Protein AF-A0A524B5J7-F1 (afdb_monomer_lite)

Radius of gyration: 42.64 Å; chains: 1; bounding box: 105×53×118 Å

Structure (mmCIF, N/CA/C/O backbone):
data_AF-A0A524B5J7-F1
#
_entry.id   AF-A0A524B5J7-F1
#
loop_
_atom_site.group_PDB
_atom_site.id
_atom_site.type_symbol
_atom_site.label_atom_id
_atom_site.label_alt_id
_atom_site.label_comp_id
_atom_site.label_asym_id
_atom_site.label_entity_id
_atom_site.label_seq_id
_atom_site.pdbx_PDB_ins_code
_atom_site.Cartn_x
_atom_site.Cartn_y
_atom_site.Cartn_z
_atom_site.occupancy
_atom_site.B_iso_or_equiv
_atom_site.auth_seq_id
_atom_site.auth_comp_id
_atom_site.auth_asym_id
_atom_site.auth_atom_id
_atom_site.pdbx_PDB_model_num
ATOM 1 N N . MET A 1 1 ? 35.904 -24.824 -91.366 1.00 37.72 1 MET A N 1
ATOM 2 C CA . MET A 1 1 ? 37.237 -24.517 -90.808 1.00 37.72 1 MET A CA 1
ATOM 3 C C . MET A 1 1 ? 37.011 -24.358 -89.316 1.00 37.72 1 MET A C 1
ATOM 5 O O . MET A 1 1 ? 36.450 -23.351 -88.929 1.00 37.72 1 MET A O 1
ATOM 9 N N . ALA A 1 2 ? 36.905 -25.491 -88.624 1.00 36.25 2 ALA A N 1
ATOM 10 C CA . ALA A 1 2 ? 37.983 -26.101 -87.838 1.00 36.25 2 ALA A CA 1
ATOM 11 C C . ALA A 1 2 ? 38.188 -25.294 -86.547 1.00 36.25 2 ALA A C 1
ATOM 13 O O . ALA A 1 2 ? 38.882 -24.284 -86.555 1.00 36.25 2 ALA A O 1
ATOM 14 N N . GLU A 1 3 ? 37.467 -25.724 -85.506 1.00 40.09 3 GLU A N 1
ATOM 15 C CA . GLU A 1 3 ? 37.656 -25.333 -84.109 1.00 40.09 3 GLU A CA 1
ATOM 16 C C . GLU A 1 3 ? 39.095 -25.669 -83.713 1.00 40.09 3 GLU A C 1
ATOM 18 O O . GLU A 1 3 ? 39.461 -26.842 -83.626 1.00 40.09 3 GLU A O 1
ATOM 23 N N . ASP A 1 4 ? 39.917 -24.636 -83.537 1.00 35.00 4 ASP A N 1
ATOM 24 C CA . ASP A 1 4 ? 41.250 -24.768 -82.962 1.00 35.00 4 ASP A CA 1
ATOM 25 C C . ASP A 1 4 ? 41.063 -24.794 -81.446 1.00 35.00 4 ASP A C 1
ATOM 27 O O . ASP A 1 4 ? 40.803 -23.779 -80.797 1.00 35.00 4 ASP A O 1
ATOM 31 N N . THR A 1 5 ? 41.018 -26.012 -80.920 1.00 36.97 5 THR A N 1
ATOM 32 C CA . THR A 1 5 ? 40.896 -26.268 -79.491 1.00 36.97 5 THR A CA 1
ATOM 33 C C . THR A 1 5 ? 42.305 -26.108 -78.945 1.00 36.97 5 THR A C 1
ATOM 35 O O . THR A 1 5 ? 43.124 -27.005 -79.125 1.00 36.97 5 THR A O 1
ATOM 38 N N . ASP A 1 6 ? 42.606 -24.947 -78.359 1.00 36.84 6 ASP A N 1
ATOM 39 C CA . ASP A 1 6 ? 43.835 -24.743 -77.592 1.00 36.84 6 ASP A CA 1
ATOM 40 C C . ASP A 1 6 ? 43.857 -25.799 -76.479 1.00 36.84 6 ASP A C 1
ATOM 42 O O . ASP A 1 6 ? 43.120 -25.719 -75.490 1.00 36.84 6 ASP A O 1
ATOM 46 N N . ASP A 1 7 ? 44.658 -26.840 -76.698 1.00 35.00 7 ASP A N 1
ATOM 47 C CA . ASP A 1 7 ? 44.918 -27.932 -75.769 1.00 35.00 7 ASP A CA 1
ATOM 48 C C . ASP A 1 7 ? 45.668 -27.332 -74.569 1.00 35.00 7 ASP A C 1
ATOM 50 O O . ASP A 1 7 ? 46.899 -27.289 -74.503 1.00 35.00 7 ASP A O 1
ATOM 54 N N . VAL A 1 8 ? 44.916 -26.788 -73.610 1.00 41.22 8 VAL A N 1
ATOM 55 C CA . VAL A 1 8 ? 45.449 -26.393 -72.308 1.00 41.22 8 VAL A CA 1
ATOM 56 C C . VAL A 1 8 ? 45.866 -27.681 -71.617 1.00 41.22 8 VAL A C 1
ATOM 58 O O . VAL A 1 8 ? 45.054 -28.376 -71.007 1.00 41.22 8 VAL A O 1
ATOM 61 N N . ILE A 1 9 ? 47.146 -28.026 -71.744 1.00 42.66 9 ILE A N 1
ATOM 62 C CA . ILE A 1 9 ? 47.740 -29.157 -71.044 1.00 42.66 9 ILE A CA 1
ATOM 63 C C . ILE A 1 9 ? 47.621 -28.861 -69.545 1.00 42.66 9 ILE A C 1
ATOM 65 O O . ILE A 1 9 ? 48.407 -28.103 -68.976 1.00 42.66 9 ILE A O 1
ATOM 69 N N . VAL A 1 10 ? 46.616 -29.450 -68.895 1.00 45.25 10 VAL A N 1
ATOM 70 C CA . VAL A 1 10 ? 46.482 -29.445 -67.437 1.00 45.25 10 VAL A CA 1
ATOM 71 C C . VAL A 1 10 ? 47.545 -30.394 -66.894 1.00 45.25 10 VAL A C 1
ATOM 73 O O . VAL A 1 10 ? 47.283 -31.559 -66.607 1.00 45.25 10 VAL A O 1
ATOM 76 N N . VAL A 1 11 ? 48.781 -29.907 -66.805 1.00 53.97 11 VAL A N 1
ATOM 77 C CA . VAL A 1 11 ? 49.873 -30.647 -66.179 1.00 53.97 11 VAL A CA 1
ATOM 78 C C . VAL A 1 11 ? 49.642 -30.609 -64.676 1.00 53.97 11 VAL A C 1
ATOM 80 O O . VAL A 1 11 ? 49.701 -29.547 -64.051 1.00 53.97 11 VAL A O 1
ATOM 83 N N . THR A 1 12 ? 49.347 -31.759 -64.078 1.00 57.09 12 THR A N 1
ATOM 84 C CA . THR A 1 12 ? 49.171 -31.825 -62.629 1.00 57.09 12 THR A CA 1
ATOM 85 C C . THR A 1 12 ? 50.528 -31.731 -61.931 1.00 57.09 12 THR A C 1
ATOM 87 O O . THR A 1 12 ? 51.572 -32.077 -62.489 1.00 57.09 12 THR A O 1
ATOM 90 N N . THR A 1 13 ? 50.546 -31.301 -60.668 1.00 53.94 13 THR A N 1
ATOM 91 C CA . THR A 1 13 ? 51.777 -31.266 -59.858 1.00 53.94 13 THR A CA 1
ATOM 92 C C . THR A 1 13 ? 52.457 -32.642 -59.797 1.00 53.94 13 THR A C 1
ATOM 94 O O . THR A 1 13 ? 53.680 -32.728 -59.708 1.00 53.94 13 THR A O 1
ATOM 97 N N . ALA A 1 14 ? 51.676 -33.724 -59.896 1.00 54.81 14 ALA A N 1
ATOM 98 C CA . ALA A 1 14 ? 52.175 -35.093 -59.956 1.00 54.81 14 ALA A CA 1
ATOM 99 C C . ALA A 1 14 ? 52.921 -35.393 -61.271 1.00 54.81 14 ALA A C 1
ATOM 101 O O . ALA A 1 14 ? 54.005 -35.980 -61.228 1.00 54.81 14 ALA A O 1
ATOM 102 N N . ASP A 1 15 ? 52.410 -34.920 -62.411 1.00 59.00 15 ASP A N 1
ATOM 103 C CA . ASP A 1 15 ? 53.030 -35.113 -63.731 1.00 59.00 15 ASP A CA 1
ATOM 104 C C . ASP A 1 15 ? 54.370 -34.364 -63.856 1.00 59.00 15 ASP A C 1
ATOM 106 O O . ASP A 1 15 ? 55.342 -34.879 -64.420 1.00 59.00 15 ASP A O 1
ATOM 110 N N . LEU A 1 16 ? 54.471 -33.173 -63.253 1.00 56.09 16 LEU A N 1
ATOM 111 C CA . LEU A 1 16 ? 55.714 -32.389 -63.197 1.00 56.09 16 LEU A CA 1
ATOM 112 C C . LEU A 1 16 ? 56.789 -33.052 -62.332 1.00 56.09 16 LEU A C 1
ATOM 114 O O . LEU A 1 16 ? 57.954 -33.112 -62.730 1.00 56.09 16 LEU A O 1
ATOM 118 N N . ILE A 1 17 ? 56.408 -33.604 -61.176 1.00 57.72 17 ILE A N 1
ATOM 119 C CA . ILE A 1 17 ? 57.329 -34.339 -60.294 1.00 57.72 17 ILE A CA 1
ATOM 120 C C . ILE A 1 17 ? 57.854 -35.600 -60.989 1.00 57.72 17 ILE A C 1
ATOM 122 O O . ILE A 1 17 ? 59.030 -35.945 -60.848 1.00 57.72 17 ILE A O 1
ATOM 126 N N . GLN A 1 18 ? 57.003 -36.283 -61.754 1.00 62.56 18 GLN A N 1
ATOM 127 C CA . GLN A 1 18 ? 57.386 -37.480 -62.493 1.00 62.56 18 GLN A CA 1
ATOM 128 C C . GLN A 1 18 ? 58.342 -37.154 -63.649 1.00 62.56 18 GLN A C 1
ATOM 130 O O . GLN A 1 18 ? 59.352 -37.836 -63.806 1.00 62.56 18 GLN A O 1
ATOM 135 N N . THR A 1 19 ? 58.100 -36.056 -64.368 1.00 59.59 19 THR A N 1
ATOM 136 C CA . THR A 1 19 ? 58.967 -35.574 -65.457 1.00 59.59 19 THR A CA 1
ATOM 137 C C . THR A 1 19 ? 60.348 -35.138 -64.947 1.00 59.59 19 THR A C 1
ATOM 139 O O . THR A 1 19 ? 61.373 -35.498 -65.530 1.00 59.59 19 THR A O 1
ATOM 142 N N . LEU A 1 20 ? 60.408 -34.438 -63.807 1.00 57.09 20 LEU A N 1
ATOM 143 C CA . LEU A 1 20 ? 61.669 -34.036 -63.166 1.00 57.09 20 LEU A CA 1
ATOM 144 C C . LEU A 1 20 ? 62.511 -35.230 -62.691 1.00 57.09 20 LEU A C 1
ATOM 146 O O . LEU A 1 20 ? 63.737 -35.158 -62.715 1.00 57.09 20 LEU A O 1
ATOM 150 N N . ARG A 1 21 ? 61.881 -36.341 -62.288 1.00 59.50 21 ARG A N 1
ATOM 151 C CA . ARG A 1 21 ? 62.590 -37.566 -61.869 1.00 59.50 21 ARG A CA 1
ATOM 152 C C . ARG A 1 21 ? 63.198 -38.355 -63.024 1.00 59.50 21 ARG A C 1
ATOM 154 O O . ARG A 1 21 ? 64.151 -39.090 -62.800 1.00 59.50 21 ARG A O 1
ATOM 161 N N . THR A 1 22 ? 62.637 -38.248 -64.225 1.00 60.31 22 THR A N 1
ATOM 162 C CA . THR A 1 22 ? 63.062 -39.040 -65.393 1.00 60.31 22 THR A CA 1
ATOM 163 C C . THR A 1 22 ? 63.994 -38.288 -66.340 1.00 60.31 22 THR A C 1
ATOM 165 O O . THR A 1 22 ? 64.385 -38.837 -67.367 1.00 60.31 22 THR A O 1
ATOM 168 N N . THR A 1 23 ? 64.322 -37.029 -66.044 1.00 57.50 23 THR A N 1
ATOM 169 C CA . THR A 1 23 ? 65.152 -36.200 -66.924 1.00 57.50 23 THR A CA 1
ATOM 170 C C . THR A 1 23 ? 66.635 -36.466 -66.658 1.00 57.50 23 THR A C 1
ATOM 172 O O . THR A 1 23 ? 67.116 -36.249 -65.552 1.00 57.50 23 THR A O 1
ATOM 175 N N . ASP A 1 24 ? 67.351 -36.946 -67.677 1.00 55.03 24 ASP A N 1
ATOM 176 C CA . ASP A 1 24 ? 68.802 -37.154 -67.652 1.00 55.03 24 ASP A CA 1
ATOM 177 C C . ASP A 1 24 ? 69.525 -35.810 -67.878 1.00 55.03 24 ASP A C 1
ATOM 179 O O . ASP A 1 24 ? 69.315 -35.142 -68.897 1.00 55.03 24 ASP A O 1
ATOM 183 N N . PHE A 1 25 ? 70.307 -35.364 -66.891 1.00 56.19 25 PHE A N 1
ATOM 184 C CA . PHE A 1 25 ? 70.772 -33.974 -66.768 1.00 56.19 25 PHE A CA 1
ATOM 185 C C . PHE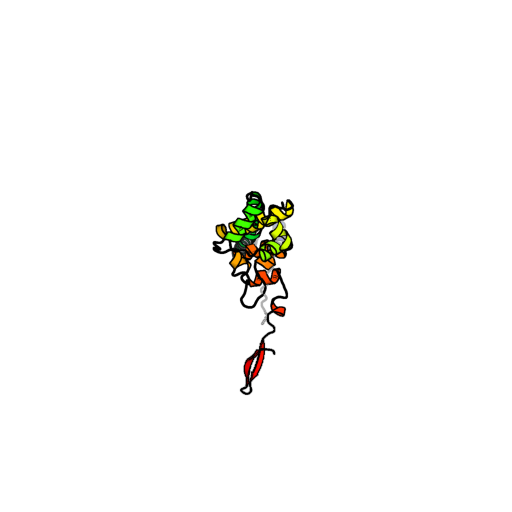 A 1 25 ? 71.974 -33.625 -67.661 1.00 56.19 25 PHE A C 1
ATOM 187 O O . PHE A 1 25 ? 72.264 -32.442 -67.843 1.00 56.19 25 PHE A O 1
ATOM 194 N N . ASP A 1 26 ? 72.621 -34.613 -68.281 1.00 50.53 26 ASP A N 1
ATOM 195 C CA . ASP A 1 26 ? 73.855 -34.408 -69.053 1.00 50.53 26 ASP A CA 1
ATOM 196 C C . ASP A 1 26 ? 73.634 -33.811 -70.462 1.00 50.53 26 ASP A C 1
ATOM 198 O O . ASP A 1 26 ? 74.596 -33.442 -71.134 1.00 50.53 26 ASP A O 1
ATOM 202 N N . ASN A 1 27 ? 72.384 -33.656 -70.929 1.00 53.25 27 ASN A N 1
ATOM 203 C CA . ASN A 1 27 ? 72.088 -33.080 -72.256 1.00 53.25 27 ASN A CA 1
ATOM 204 C C . ASN A 1 27 ? 70.803 -32.220 -72.295 1.00 53.25 27 ASN A C 1
ATOM 206 O O . ASN A 1 27 ? 70.041 -32.235 -73.265 1.00 53.25 27 ASN A O 1
ATOM 210 N N . ALA A 1 28 ? 70.516 -31.504 -71.203 1.00 53.19 28 ALA A N 1
ATOM 211 C CA . ALA A 1 28 ? 69.173 -30.993 -70.914 1.00 53.19 28 ALA A CA 1
ATOM 212 C C . ALA A 1 28 ? 68.990 -29.461 -70.988 1.00 53.19 28 ALA A C 1
ATOM 214 O O . ALA A 1 28 ? 67.903 -28.984 -70.673 1.00 53.19 28 ALA A O 1
ATOM 215 N N . GLY A 1 29 ? 69.983 -28.685 -71.444 1.00 55.16 29 GLY A N 1
ATOM 216 C CA . GLY A 1 29 ? 69.959 -27.206 -71.429 1.00 55.16 29 GLY A CA 1
ATOM 217 C C . GLY A 1 29 ? 68.636 -26.557 -71.894 1.00 55.16 29 GLY A C 1
ATOM 218 O O . GLY A 1 29 ? 68.004 -25.865 -71.099 1.00 55.16 29 GLY A O 1
ATOM 219 N N . PRO A 1 30 ? 68.136 -26.844 -73.114 1.00 57.47 30 PRO A N 1
ATOM 220 C CA . PRO A 1 30 ? 66.879 -26.262 -73.607 1.00 57.47 30 PRO A CA 1
ATOM 221 C C . PRO A 1 30 ? 65.621 -26.820 -72.917 1.00 57.47 30 PRO A C 1
ATOM 223 O O . PRO A 1 30 ? 64.606 -26.137 -72.794 1.00 57.47 30 PRO A O 1
ATOM 226 N N . LYS A 1 31 ? 65.664 -28.080 -72.459 1.00 55.88 31 LYS A N 1
ATOM 227 C CA . LYS A 1 31 ? 64.533 -28.741 -71.781 1.00 55.88 31 LYS A CA 1
ATOM 228 C C . LYS A 1 31 ? 64.361 -28.254 -70.339 1.00 55.88 31 LYS A C 1
ATOM 230 O O . LYS A 1 31 ? 63.230 -28.175 -69.862 1.00 55.88 31 LYS A O 1
ATOM 235 N N . ILE A 1 32 ? 65.454 -27.900 -69.664 1.00 58.88 32 ILE A N 1
ATOM 236 C CA . ILE A 1 32 ? 65.445 -27.339 -68.307 1.00 58.88 32 ILE A CA 1
ATOM 237 C C . ILE A 1 32 ? 64.854 -25.925 -68.314 1.00 58.88 32 ILE A C 1
ATOM 239 O O . ILE A 1 32 ? 64.019 -25.627 -67.461 1.00 58.88 32 ILE A O 1
ATOM 243 N N . GLU A 1 33 ? 65.205 -25.081 -69.290 1.00 59.75 33 GLU A N 1
ATOM 244 C CA . GLU A 1 33 ? 64.629 -23.731 -69.411 1.00 59.75 33 GLU A CA 1
ATOM 245 C C . GLU A 1 33 ? 63.111 -23.776 -69.629 1.00 59.75 33 GLU A C 1
ATOM 247 O O . GLU A 1 33 ? 62.364 -23.113 -68.909 1.00 59.75 33 GLU A O 1
ATOM 252 N N . MET A 1 34 ? 62.635 -24.630 -70.541 1.00 64.06 34 MET A N 1
ATOM 253 C CA . MET A 1 34 ? 61.201 -24.762 -70.819 1.00 64.06 34 MET A CA 1
ATOM 254 C C . MET A 1 34 ? 60.422 -25.322 -69.618 1.00 64.06 34 MET A C 1
ATOM 256 O O . MET A 1 34 ? 59.354 -24.816 -69.281 1.00 64.06 34 MET A O 1
ATOM 260 N N . THR A 1 35 ? 60.979 -26.312 -68.914 1.00 65.12 35 THR A N 1
ATOM 261 C CA . THR A 1 35 ? 60.351 -26.889 -67.710 1.00 65.12 35 THR A CA 1
ATOM 262 C C . THR A 1 35 ? 60.305 -25.881 -66.557 1.00 65.12 35 THR A C 1
ATOM 264 O O . THR A 1 35 ? 59.301 -25.793 -65.853 1.00 65.12 35 THR A O 1
ATOM 267 N N . THR A 1 36 ? 61.352 -25.066 -66.394 1.00 66.75 36 THR A N 1
ATOM 268 C CA . THR A 1 36 ? 61.405 -24.002 -65.377 1.00 66.75 36 THR A CA 1
ATOM 269 C C . THR A 1 36 ? 60.378 -22.907 -65.667 1.00 66.75 36 THR A C 1
ATOM 271 O O . THR A 1 36 ? 59.698 -22.448 -64.753 1.00 66.75 36 THR A O 1
ATOM 274 N N . HIS A 1 37 ? 60.207 -22.532 -66.937 1.00 67.25 37 HIS A N 1
ATOM 275 C CA . HIS A 1 37 ? 59.220 -21.536 -67.356 1.00 67.25 37 HIS A CA 1
ATOM 276 C C . HIS A 1 37 ? 57.775 -22.015 -67.121 1.00 67.25 37 HIS A C 1
ATOM 278 O O . HIS A 1 37 ? 56.940 -21.258 -66.625 1.00 67.25 37 HIS A O 1
ATOM 284 N N . ILE A 1 38 ? 57.486 -23.293 -67.402 1.00 71.06 38 ILE A N 1
ATOM 285 C CA . ILE A 1 38 ? 56.178 -23.915 -67.124 1.00 71.06 38 ILE A CA 1
ATOM 286 C C . ILE A 1 38 ? 55.907 -23.964 -65.614 1.00 71.06 38 ILE A C 1
ATOM 288 O O . ILE A 1 38 ? 54.819 -23.600 -65.172 1.00 71.06 38 ILE A O 1
ATOM 292 N N . LEU A 1 39 ? 56.901 -24.355 -64.809 1.00 70.06 39 LEU A N 1
ATOM 293 C CA . LEU A 1 39 ? 56.787 -24.377 -63.347 1.00 70.06 39 LEU A CA 1
ATOM 294 C C . LEU A 1 39 ? 56.561 -22.983 -62.757 1.00 70.06 39 LEU A C 1
ATOM 296 O O . LEU A 1 39 ? 55.759 -22.840 -61.836 1.00 70.06 39 LEU A O 1
ATOM 300 N N . PHE A 1 40 ? 57.229 -21.960 -63.291 1.00 69.75 40 PHE A N 1
ATOM 301 C CA . PHE A 1 40 ? 57.060 -20.579 -62.845 1.00 69.75 40 PHE A CA 1
ATOM 302 C C . PHE A 1 40 ? 55.648 -20.058 -63.141 1.00 69.75 40 PHE A C 1
ATOM 304 O O . PHE A 1 40 ? 55.014 -19.491 -62.255 1.00 69.75 40 PHE A O 1
ATOM 311 N N . HIS A 1 41 ? 55.111 -20.319 -64.337 1.00 73.12 41 HIS A N 1
ATOM 312 C CA . HIS A 1 41 ? 53.730 -19.952 -64.669 1.00 73.12 41 HIS A CA 1
ATOM 313 C C . HIS A 1 41 ? 52.691 -20.729 -63.857 1.00 73.12 41 HIS A C 1
ATOM 315 O O . HIS A 1 41 ? 51.717 -20.137 -63.397 1.00 73.12 41 HIS A O 1
ATOM 321 N N . ALA A 1 42 ? 52.900 -22.029 -63.630 1.00 71.31 42 ALA A N 1
ATOM 322 C CA . ALA A 1 42 ? 52.010 -22.826 -62.791 1.00 71.31 42 ALA A CA 1
ATOM 323 C C . ALA A 1 42 ? 52.013 -22.329 -61.334 1.00 71.31 42 ALA A C 1
ATOM 325 O O . ALA A 1 42 ? 50.953 -22.188 -60.726 1.00 71.31 42 ALA A O 1
ATOM 326 N N . ALA A 1 43 ? 53.188 -22.005 -60.784 1.00 70.31 43 ALA A N 1
ATOM 327 C CA . ALA A 1 43 ? 53.313 -21.428 -59.448 1.00 70.31 43 ALA A CA 1
ATOM 328 C C . ALA A 1 43 ? 52.668 -20.035 -59.356 1.00 70.31 43 ALA A C 1
ATOM 330 O O . ALA A 1 43 ? 51.968 -19.760 -58.384 1.00 70.31 43 ALA A O 1
ATOM 331 N N . ALA A 1 44 ? 52.842 -19.185 -60.373 1.00 74.81 44 ALA A N 1
ATOM 332 C CA . ALA A 1 44 ? 52.193 -17.878 -60.448 1.00 74.81 44 ALA A CA 1
ATOM 333 C C . ALA A 1 44 ? 50.660 -18.000 -60.473 1.00 74.81 44 ALA A C 1
ATOM 335 O O . ALA A 1 44 ? 49.989 -17.332 -59.693 1.00 74.81 44 ALA A O 1
ATOM 336 N N . GLY A 1 45 ? 50.105 -18.923 -61.267 1.00 76.31 45 GLY A N 1
ATOM 337 C CA . GLY A 1 45 ? 48.658 -19.167 -61.304 1.00 76.31 45 GLY A CA 1
ATOM 338 C C . GLY A 1 45 ? 48.093 -19.707 -59.983 1.00 76.31 45 GLY A C 1
ATOM 339 O O . GLY A 1 45 ? 46.984 -19.350 -59.585 1.00 76.31 45 GLY A O 1
ATOM 340 N N . VAL A 1 46 ? 48.858 -20.532 -59.256 1.00 80.31 46 VAL A N 1
ATOM 341 C CA . VAL A 1 46 ? 48.478 -20.979 -57.903 1.00 80.31 46 VAL A CA 1
ATOM 342 C C . VAL A 1 46 ? 48.495 -19.814 -56.911 1.00 80.31 46 VAL A C 1
ATOM 344 O O . VAL A 1 46 ? 47.563 -19.696 -56.118 1.00 80.31 46 VAL A O 1
ATOM 347 N N . LEU A 1 47 ? 49.506 -18.943 -56.969 1.00 77.06 47 LEU A N 1
ATOM 348 C CA . LEU A 1 47 ? 49.604 -17.765 -56.103 1.00 77.06 47 LEU A CA 1
ATOM 349 C C . LEU A 1 47 ? 48.481 -16.757 -56.373 1.00 77.06 47 LEU A C 1
ATOM 351 O O . LEU A 1 47 ? 47.885 -16.262 -55.424 1.00 77.06 47 LEU A O 1
ATOM 355 N N . GLU A 1 48 ? 48.135 -16.504 -57.636 1.00 84.56 48 GLU A N 1
ATOM 356 C CA . GLU A 1 48 ? 47.001 -15.644 -58.001 1.00 84.56 48 GLU A CA 1
ATOM 357 C C . GLU A 1 48 ? 45.674 -16.206 -57.481 1.00 84.56 48 GLU A C 1
ATOM 359 O O . GLU A 1 48 ? 44.860 -15.473 -56.917 1.00 84.56 48 GLU A O 1
ATOM 364 N N . LYS A 1 49 ? 45.470 -17.525 -57.593 1.00 83.50 49 LYS A N 1
ATOM 365 C CA . LYS A 1 49 ? 44.273 -18.182 -57.059 1.00 83.50 49 LYS A CA 1
ATOM 366 C C . LYS A 1 49 ? 44.202 -18.095 -55.532 1.00 83.50 49 LYS A C 1
ATOM 368 O O . LYS A 1 49 ? 43.130 -17.835 -54.993 1.00 83.50 49 LYS A O 1
ATOM 373 N N . GLN A 1 50 ? 45.327 -18.290 -54.842 1.00 85.25 50 GLN A N 1
ATOM 374 C CA . GLN A 1 50 ? 45.400 -18.146 -53.385 1.00 85.25 50 GLN A CA 1
ATOM 375 C C . GLN A 1 50 ? 45.163 -16.699 -52.943 1.00 85.25 50 GLN A C 1
ATOM 377 O O . GLN A 1 50 ? 44.466 -16.474 -51.958 1.00 85.25 50 GLN A O 1
ATOM 382 N N . GLN A 1 51 ? 45.689 -15.725 -53.685 1.00 88.38 51 GLN A N 1
ATOM 383 C CA . GLN A 1 51 ? 45.484 -14.306 -53.410 1.00 88.38 51 GLN A CA 1
ATOM 384 C C . GLN A 1 51 ? 44.002 -13.921 -53.533 1.00 88.38 51 GLN A C 1
ATOM 386 O O . GLN A 1 51 ? 43.455 -13.294 -52.629 1.00 88.38 51 GLN A O 1
ATOM 391 N N . ALA A 1 52 ? 43.324 -14.377 -54.591 1.00 88.50 52 ALA A N 1
ATOM 392 C CA . ALA A 1 52 ? 41.889 -14.151 -54.765 1.00 88.50 52 ALA A CA 1
ATOM 393 C C . ALA A 1 52 ? 41.042 -14.811 -53.656 1.00 88.50 52 ALA A C 1
ATOM 395 O O . ALA A 1 52 ? 40.024 -14.264 -53.230 1.00 88.50 52 ALA A O 1
ATOM 396 N N . GLU A 1 53 ? 41.453 -15.984 -53.164 1.00 90.69 53 GLU A N 1
ATOM 397 C CA . GLU A 1 53 ? 40.770 -16.676 -52.066 1.00 90.69 53 GLU A CA 1
ATOM 398 C C . GLU A 1 53 ? 40.940 -15.945 -50.724 1.00 90.69 53 GLU A C 1
ATOM 400 O O . GLU A 1 53 ? 39.972 -15.824 -49.971 1.00 90.69 53 GLU A O 1
ATOM 405 N N . ILE A 1 54 ? 42.130 -15.395 -50.450 1.00 90.94 54 ILE A N 1
ATOM 406 C CA . ILE A 1 54 ? 42.387 -14.556 -49.269 1.00 90.94 54 ILE A CA 1
ATOM 407 C C . ILE A 1 54 ? 41.501 -13.308 -49.298 1.00 90.94 54 ILE A C 1
ATOM 409 O O . ILE A 1 54 ? 40.824 -13.028 -48.312 1.00 90.94 54 ILE A O 1
ATOM 413 N N . GLU A 1 55 ? 41.439 -12.604 -50.429 1.00 92.81 55 GLU A N 1
ATOM 414 C CA . GLU A 1 55 ? 40.618 -11.394 -50.575 1.00 92.81 55 GLU A CA 1
ATOM 415 C C . GLU A 1 55 ? 39.123 -11.681 -50.354 1.00 92.81 55 GLU A C 1
ATOM 417 O O . GLU A 1 55 ? 38.426 -10.924 -49.673 1.00 92.81 55 GLU A O 1
ATOM 422 N N . ASN A 1 56 ? 38.629 -12.817 -50.855 1.00 93.69 56 ASN A N 1
ATOM 423 C CA . ASN A 1 56 ? 37.252 -13.249 -50.622 1.00 93.69 56 ASN A CA 1
ATOM 424 C C . ASN A 1 56 ? 36.985 -13.574 -49.139 1.00 93.69 56 ASN A C 1
ATOM 426 O O . ASN A 1 56 ? 35.962 -13.171 -48.581 1.00 93.69 56 ASN A O 1
ATOM 430 N N . LEU A 1 57 ? 37.912 -14.272 -48.475 1.00 90.06 57 LEU A N 1
ATOM 431 C CA . LEU A 1 57 ? 37.798 -14.587 -47.049 1.00 90.06 57 LEU A CA 1
ATOM 432 C C . LEU A 1 57 ? 37.860 -13.328 -46.176 1.00 90.06 57 LEU A C 1
ATOM 434 O O . LEU A 1 57 ? 37.133 -13.240 -45.186 1.00 90.06 57 LEU A O 1
ATOM 438 N N . GLU A 1 58 ? 38.682 -12.343 -46.535 1.00 93.25 58 GLU A N 1
ATOM 439 C CA . GLU A 1 58 ? 38.747 -11.052 -45.846 1.00 93.25 58 GLU A CA 1
ATOM 440 C C . GLU A 1 58 ? 37.439 -10.267 -45.985 1.00 93.25 58 GLU A C 1
ATOM 442 O O . GLU A 1 58 ? 36.935 -9.743 -44.986 1.00 93.25 58 GLU A O 1
ATOM 447 N N . ALA A 1 59 ? 36.838 -10.251 -47.180 1.00 90.12 59 ALA A N 1
ATOM 448 C CA . ALA A 1 59 ? 35.531 -9.638 -47.409 1.00 90.12 59 ALA A CA 1
ATOM 449 C C . ALA A 1 59 ? 34.434 -10.306 -46.560 1.00 90.12 59 ALA A C 1
ATOM 451 O O . ALA A 1 59 ? 33.670 -9.620 -45.874 1.00 90.12 59 ALA A O 1
ATOM 452 N N . GLN A 1 60 ? 34.411 -11.641 -46.519 1.00 89.75 60 GLN A N 1
ATOM 453 C CA . GLN A 1 60 ? 33.466 -12.397 -45.697 1.00 89.75 60 GLN A CA 1
ATOM 454 C C . GLN A 1 60 ? 33.688 -12.156 -44.193 1.00 89.75 60 GLN A C 1
ATOM 456 O O . GLN A 1 60 ? 32.731 -12.023 -43.429 1.00 89.75 60 GLN A O 1
ATOM 461 N N . ASN A 1 61 ? 34.944 -12.048 -43.746 1.00 87.19 61 ASN A N 1
ATOM 462 C CA . ASN A 1 61 ? 35.272 -11.735 -42.352 1.00 87.19 61 ASN A CA 1
ATOM 463 C C . ASN A 1 61 ? 34.810 -10.322 -41.975 1.00 87.19 61 ASN A C 1
ATOM 465 O O . ASN A 1 61 ? 34.273 -10.111 -40.888 1.00 87.19 61 ASN A O 1
ATOM 469 N N . HIS A 1 62 ? 34.982 -9.358 -42.879 1.00 91.19 62 HIS A N 1
ATOM 470 C CA . HIS A 1 62 ? 34.508 -7.993 -42.685 1.00 91.19 62 HIS A CA 1
ATOM 471 C C . HIS A 1 62 ? 32.978 -7.940 -42.534 1.00 91.19 62 HIS A C 1
ATOM 473 O O . HIS A 1 62 ? 32.467 -7.274 -41.631 1.00 91.19 62 HIS A O 1
ATOM 479 N N . GLU A 1 63 ? 32.238 -8.682 -43.360 1.00 87.94 63 GLU A N 1
ATOM 480 C CA . GLU A 1 63 ? 30.776 -8.779 -43.267 1.00 87.94 63 GLU A CA 1
ATOM 481 C C . GLU A 1 63 ? 30.315 -9.456 -41.965 1.00 87.94 63 GLU A C 1
ATOM 483 O O . GLU A 1 63 ? 29.424 -8.948 -41.280 1.00 87.94 63 GLU A O 1
ATOM 488 N N . LEU A 1 64 ? 30.983 -10.537 -41.547 1.00 87.88 64 LEU A N 1
ATOM 489 C CA . LEU A 1 64 ? 30.713 -11.191 -40.262 1.00 87.88 64 LEU A CA 1
ATOM 490 C C . LEU A 1 64 ? 30.956 -10.250 -39.076 1.00 87.88 64 LEU A C 1
ATOM 492 O O . LEU A 1 64 ? 30.122 -10.177 -38.176 1.00 87.88 64 LEU A O 1
ATOM 496 N N . ARG A 1 65 ? 32.058 -9.491 -39.080 1.00 87.31 65 ARG A N 1
ATOM 497 C CA . ARG A 1 65 ? 32.362 -8.507 -38.025 1.00 87.31 65 ARG A CA 1
ATOM 498 C C . ARG A 1 65 ? 31.308 -7.412 -37.946 1.00 87.31 65 ARG A C 1
ATOM 500 O O . ARG A 1 65 ? 30.919 -7.027 -36.846 1.00 87.31 65 ARG A O 1
ATOM 507 N N . ARG A 1 66 ? 30.810 -6.947 -39.094 1.00 88.12 66 ARG A N 1
ATOM 508 C CA . ARG A 1 66 ? 29.694 -6.001 -39.143 1.00 88.12 66 ARG A CA 1
ATOM 509 C C . ARG A 1 66 ? 28.433 -6.598 -38.512 1.00 88.12 66 ARG A C 1
ATOM 511 O O . ARG A 1 66 ? 27.825 -5.959 -37.661 1.00 88.12 66 ARG A O 1
ATOM 518 N N . GLY A 1 67 ? 28.084 -7.834 -38.870 1.00 84.12 67 GLY A N 1
ATOM 519 C CA . GLY A 1 67 ? 26.918 -8.520 -38.310 1.00 84.12 67 GLY A CA 1
ATOM 520 C C . GLY A 1 67 ? 27.035 -8.844 -36.814 1.00 84.12 67 GLY A C 1
ATOM 521 O O . GLY A 1 67 ? 26.013 -8.967 -36.141 1.00 84.12 67 GLY A O 1
ATOM 522 N N . VAL A 1 68 ? 28.250 -8.997 -36.278 1.00 86.12 68 VAL A N 1
ATOM 523 C CA . VAL A 1 68 ? 28.487 -9.114 -34.827 1.00 86.12 68 VAL A CA 1
ATOM 524 C C . VAL A 1 68 ? 28.278 -7.764 -34.144 1.00 86.12 68 VAL A C 1
ATOM 526 O O . VAL A 1 68 ? 27.537 -7.701 -33.172 1.00 86.12 68 VAL A O 1
ATOM 529 N N . ALA A 1 69 ? 28.828 -6.678 -34.695 1.00 80.25 69 ALA A N 1
ATOM 530 C CA . ALA A 1 69 ? 28.650 -5.339 -34.134 1.00 80.25 69 ALA A CA 1
ATOM 531 C C . ALA A 1 69 ? 27.172 -4.902 -34.095 1.00 80.25 69 ALA A C 1
ATOM 533 O O . ALA A 1 69 ? 26.731 -4.303 -33.118 1.00 80.25 69 ALA A O 1
ATOM 534 N N . GLU A 1 70 ? 26.389 -5.233 -35.127 1.00 82.88 70 GLU A N 1
ATOM 535 C CA . GLU A 1 70 ? 24.942 -4.969 -35.152 1.00 82.88 70 GLU A CA 1
ATOM 536 C C . GLU A 1 70 ? 24.199 -5.749 -34.047 1.00 82.88 70 GLU A C 1
ATOM 538 O O . GLU A 1 70 ? 23.346 -5.184 -33.362 1.00 82.88 70 GLU A O 1
ATOM 543 N N . ARG A 1 71 ? 24.576 -7.012 -33.800 1.00 84.69 71 ARG A N 1
ATOM 544 C CA . ARG A 1 71 ? 24.006 -7.827 -32.712 1.00 84.69 71 ARG A CA 1
ATOM 545 C C . ARG A 1 71 ? 24.430 -7.354 -31.324 1.00 84.69 71 ARG A C 1
ATOM 547 O O . ARG A 1 71 ? 23.616 -7.399 -30.412 1.00 84.69 71 ARG A O 1
ATOM 554 N N . ASP A 1 72 ? 25.659 -6.877 -31.149 1.00 85.38 72 ASP A N 1
ATOM 555 C CA . ASP A 1 72 ? 26.130 -6.336 -29.867 1.00 85.38 72 ASP A CA 1
ATOM 556 C C . ASP A 1 72 ? 25.348 -5.078 -29.464 1.00 85.38 72 ASP A C 1
ATOM 558 O O . ASP A 1 72 ? 25.032 -4.885 -28.287 1.00 85.38 72 ASP A O 1
ATOM 562 N N . VAL A 1 73 ? 24.978 -4.240 -30.440 1.00 81.12 73 VAL A N 1
ATOM 563 C CA . VAL A 1 73 ? 24.080 -3.096 -30.218 1.00 81.12 73 VAL A CA 1
ATOM 564 C C . VAL A 1 73 ? 22.686 -3.566 -29.794 1.00 81.12 73 VAL A C 1
ATOM 566 O O . VAL A 1 73 ? 22.127 -3.025 -28.840 1.00 81.12 73 VAL A O 1
ATOM 569 N N . GLU A 1 74 ? 22.136 -4.590 -30.449 1.00 83.88 74 GLU A N 1
ATOM 570 C CA . GLU A 1 74 ? 20.828 -5.159 -30.097 1.00 83.88 74 GLU A CA 1
ATOM 571 C C . GLU A 1 74 ? 20.834 -5.790 -28.695 1.00 83.88 74 GLU A C 1
ATOM 573 O O . GLU A 1 74 ? 19.963 -5.494 -27.877 1.00 83.88 74 GLU A O 1
ATOM 578 N N . ILE A 1 75 ? 21.860 -6.584 -28.373 1.00 84.06 75 ILE A N 1
ATOM 579 C CA . ILE A 1 75 ? 22.050 -7.197 -27.051 1.00 84.06 75 ILE A CA 1
ATOM 580 C C . ILE A 1 75 ? 22.184 -6.118 -25.975 1.00 84.06 75 ILE A C 1
ATOM 582 O O . ILE A 1 75 ? 21.543 -6.223 -24.932 1.00 84.06 75 ILE A O 1
ATOM 586 N N . SER A 1 76 ? 22.952 -5.057 -26.235 1.00 81.88 76 SER A N 1
ATOM 587 C CA . SER A 1 76 ? 23.091 -3.935 -25.300 1.00 81.88 76 SER A CA 1
ATOM 588 C C . SER A 1 76 ? 21.754 -3.222 -25.069 1.00 81.88 76 SER A C 1
ATOM 590 O O . SER A 1 76 ? 21.427 -2.864 -23.938 1.00 81.88 76 SER A O 1
ATOM 592 N N . GLY A 1 77 ? 20.947 -3.050 -26.122 1.00 77.56 77 GLY A N 1
ATOM 593 C CA . GLY A 1 77 ? 19.598 -2.489 -26.021 1.00 77.56 77 GLY A CA 1
ATOM 594 C C . GLY A 1 77 ? 18.659 -3.364 -25.187 1.00 77.56 77 GLY A C 1
ATOM 595 O O . GLY A 1 77 ? 17.969 -2.857 -24.303 1.00 77.56 77 GLY A O 1
ATOM 596 N N . LEU A 1 78 ? 18.681 -4.682 -25.403 1.00 82.44 78 LEU A N 1
ATOM 597 C CA . LEU A 1 78 ? 17.898 -5.641 -24.619 1.00 82.44 78 LEU A CA 1
ATOM 598 C C . LEU A 1 78 ? 18.343 -5.689 -23.153 1.00 82.44 78 LEU A C 1
ATOM 600 O O . LEU A 1 78 ? 17.495 -5.732 -22.265 1.00 82.44 78 LEU A O 1
ATOM 604 N N . GLN A 1 79 ? 19.648 -5.619 -22.882 1.00 77.25 79 GLN A N 1
ATOM 605 C CA . GLN A 1 79 ? 20.182 -5.532 -21.521 1.00 77.25 79 GLN A CA 1
ATOM 606 C C . GLN A 1 79 ? 19.739 -4.242 -20.823 1.00 77.25 79 GLN A C 1
ATOM 608 O O . GLN A 1 79 ? 19.307 -4.293 -19.676 1.00 77.25 79 GLN A O 1
ATOM 613 N N . ALA A 1 80 ? 19.759 -3.099 -21.516 1.00 73.31 80 ALA A N 1
ATOM 614 C CA . ALA A 1 80 ? 19.263 -1.839 -20.966 1.00 73.31 80 ALA A CA 1
ATOM 615 C C . ALA A 1 80 ? 17.752 -1.885 -20.671 1.00 73.31 80 ALA A C 1
ATOM 617 O O . ALA A 1 80 ? 17.312 -1.387 -19.634 1.00 73.31 80 ALA A O 1
ATOM 618 N N . MET A 1 81 ? 16.954 -2.510 -21.546 1.00 73.38 81 MET A N 1
ATOM 619 C CA . MET A 1 81 ? 15.522 -2.723 -21.303 1.00 73.38 81 MET A CA 1
ATOM 620 C C . MET A 1 81 ? 15.276 -3.661 -20.120 1.00 73.38 81 MET A C 1
ATOM 622 O O . MET A 1 81 ? 14.404 -3.374 -19.302 1.00 73.38 81 MET A O 1
ATOM 626 N N . LEU A 1 82 ? 16.051 -4.742 -20.000 1.00 71.94 82 LEU A N 1
ATOM 627 C CA . LEU A 1 82 ? 15.956 -5.674 -18.879 1.00 71.94 82 LEU A CA 1
ATOM 628 C C . LEU A 1 82 ? 16.313 -4.983 -17.561 1.00 71.94 82 LEU A C 1
ATOM 630 O O . LEU A 1 82 ? 15.524 -5.046 -16.628 1.00 71.94 82 LEU A O 1
ATOM 634 N N . SER A 1 83 ? 17.411 -4.226 -17.506 1.00 69.00 83 SER A N 1
ATOM 635 C CA . SER A 1 83 ? 17.771 -3.456 -16.311 1.00 69.00 83 SER A CA 1
ATOM 636 C C . SER A 1 83 ? 16.734 -2.384 -15.960 1.00 69.00 83 SER A C 1
ATOM 638 O O . SER A 1 83 ? 16.472 -2.150 -14.784 1.00 69.00 83 SER A O 1
ATOM 640 N N . ALA A 1 84 ? 16.100 -1.739 -16.946 1.00 65.81 84 ALA A N 1
ATOM 641 C CA . ALA A 1 84 ? 15.010 -0.793 -16.692 1.00 65.81 84 ALA A CA 1
ATOM 642 C C . ALA A 1 84 ? 13.743 -1.489 -16.162 1.00 65.81 84 ALA A C 1
ATOM 644 O O . ALA A 1 84 ? 13.041 -0.937 -15.312 1.00 65.81 84 ALA A O 1
ATOM 645 N N . TYR A 1 85 ? 13.455 -2.696 -16.651 1.00 63.03 85 TYR A N 1
ATOM 646 C CA . TYR A 1 85 ? 12.359 -3.532 -16.170 1.00 63.03 85 TYR A CA 1
ATOM 647 C C . TYR A 1 85 ? 12.617 -4.020 -14.739 1.00 63.03 85 TYR A C 1
ATOM 649 O O . TYR A 1 85 ? 11.763 -3.845 -13.873 1.00 63.03 85 TYR A O 1
ATOM 657 N N . GLU A 1 86 ? 13.811 -4.546 -14.468 1.00 60.28 86 GLU A N 1
ATOM 658 C CA . GLU A 1 86 ? 14.254 -4.990 -13.143 1.00 60.28 86 GLU A CA 1
ATOM 659 C C . GLU A 1 86 ? 14.248 -3.831 -12.141 1.00 60.28 86 GLU A C 1
ATOM 661 O O . GLU A 1 86 ? 13.618 -3.949 -11.099 1.00 60.28 86 GLU A O 1
ATOM 666 N N . ALA A 1 87 ? 14.795 -2.660 -12.484 1.00 57.62 87 ALA A N 1
ATOM 667 C CA . ALA A 1 87 ? 14.768 -1.483 -11.608 1.00 57.62 87 ALA A CA 1
ATOM 668 C C . ALA A 1 87 ? 13.345 -0.972 -11.306 1.00 57.62 87 ALA A C 1
ATOM 670 O O . ALA A 1 87 ? 13.100 -0.375 -10.254 1.00 57.62 87 ALA A O 1
ATOM 671 N N . ARG A 1 88 ? 12.392 -1.181 -12.223 1.00 55.34 88 ARG A N 1
ATOM 672 C CA . ARG A 1 88 ? 10.975 -0.866 -11.992 1.00 55.34 88 ARG A CA 1
ATOM 673 C C . ARG A 1 88 ? 10.309 -1.902 -11.086 1.00 55.34 88 ARG A C 1
ATOM 675 O O . ARG A 1 88 ? 9.441 -1.534 -10.298 1.00 55.34 88 ARG A O 1
ATOM 682 N N . ASN A 1 89 ? 10.714 -3.164 -11.192 1.00 53.38 89 ASN A N 1
ATOM 683 C CA . ASN A 1 89 ? 10.138 -4.278 -10.448 1.00 53.38 89 ASN A CA 1
ATOM 684 C C . ASN A 1 89 ? 10.737 -4.432 -9.033 1.00 53.38 89 ASN A C 1
ATOM 686 O O . ASN A 1 89 ? 10.011 -4.778 -8.105 1.00 53.38 89 ASN A O 1
ATOM 690 N N . ASP A 1 90 ? 12.015 -4.094 -8.836 1.00 51.56 90 ASP A N 1
ATOM 691 C CA . ASP A 1 90 ? 12.723 -4.182 -7.547 1.00 51.56 90 ASP A CA 1
ATOM 692 C C . ASP A 1 90 ? 12.144 -3.249 -6.481 1.00 51.56 90 ASP A C 1
ATOM 694 O O . ASP A 1 90 ? 12.080 -3.613 -5.304 1.00 51.56 90 ASP A O 1
ATOM 698 N N . ARG A 1 91 ? 11.590 -2.095 -6.879 1.00 53.81 91 ARG A N 1
ATOM 699 C CA . ARG A 1 91 ? 10.839 -1.237 -5.945 1.00 53.81 91 ARG A CA 1
ATOM 700 C C . ARG A 1 91 ? 9.650 -1.969 -5.317 1.00 53.81 91 ARG A C 1
ATOM 702 O O . ARG A 1 91 ? 9.270 -1.655 -4.199 1.00 53.81 91 ARG A O 1
ATOM 709 N N . GLY A 1 92 ? 9.072 -2.956 -6.000 1.00 48.28 92 GLY A N 1
ATOM 710 C CA . GLY A 1 92 ? 7.984 -3.773 -5.464 1.00 48.28 92 GLY A CA 1
ATOM 711 C C . GLY A 1 92 ? 8.421 -4.790 -4.404 1.00 48.28 92 GLY A C 1
ATOM 712 O O . GLY A 1 92 ? 7.581 -5.220 -3.621 1.00 48.28 92 GLY A O 1
ATOM 713 N N . ILE A 1 93 ? 9.705 -5.168 -4.351 1.00 48.94 93 ILE A N 1
ATOM 714 C CA . ILE A 1 93 ? 10.236 -6.173 -3.411 1.00 48.94 93 ILE A CA 1
ATOM 715 C C . ILE A 1 93 ? 10.769 -5.510 -2.130 1.00 48.94 93 ILE A C 1
ATOM 717 O O . ILE A 1 93 ? 10.600 -6.059 -1.041 1.00 48.94 93 ILE A O 1
ATOM 721 N N . GLU A 1 94 ? 11.346 -4.307 -2.220 1.00 57.78 94 GLU A N 1
ATOM 722 C CA . GLU A 1 94 ? 11.824 -3.566 -1.040 1.00 57.78 94 GLU A CA 1
ATOM 723 C C . GLU A 1 94 ? 10.677 -3.023 -0.178 1.00 57.78 94 GLU A C 1
ATOM 725 O O . GLU A 1 94 ? 10.742 -3.035 1.052 1.00 57.78 94 GLU A O 1
ATOM 730 N N . VAL A 1 95 ? 9.594 -2.588 -0.817 1.00 64.38 95 VAL A N 1
ATOM 731 C CA . VAL A 1 95 ? 8.515 -1.842 -0.164 1.00 64.38 95 VAL A CA 1
ATOM 732 C C . VAL A 1 95 ? 7.677 -2.690 0.824 1.00 64.38 95 VAL A C 1
ATOM 734 O O . VAL A 1 95 ? 7.379 -2.203 1.919 1.00 64.38 95 VAL A O 1
ATOM 737 N N . PRO A 1 96 ? 7.363 -3.978 0.567 1.00 66.50 96 PRO A N 1
ATOM 738 C CA . PRO A 1 96 ? 6.763 -4.858 1.574 1.00 66.50 96 PRO A CA 1
ATOM 739 C C . PRO A 1 96 ? 7.673 -5.120 2.784 1.00 66.50 96 PRO A C 1
ATOM 741 O O . PRO A 1 96 ? 7.191 -5.152 3.916 1.00 66.50 96 PRO A O 1
ATOM 744 N N . ALA A 1 97 ? 8.986 -5.272 2.578 1.00 72.56 97 ALA A N 1
ATOM 745 C CA . ALA A 1 97 ? 9.943 -5.457 3.673 1.00 72.56 97 ALA A CA 1
ATOM 746 C C . ALA A 1 97 ? 10.103 -4.179 4.519 1.00 72.56 97 ALA A C 1
ATOM 748 O O . ALA A 1 97 ? 10.232 -4.241 5.748 1.00 72.56 97 ALA A O 1
ATOM 749 N N . GLN A 1 98 ? 10.041 -3.012 3.875 1.00 76.50 98 GLN A N 1
ATOM 750 C CA . GLN A 1 98 ? 9.967 -1.723 4.556 1.00 76.50 98 GLN A CA 1
ATOM 751 C C . GLN A 1 98 ? 8.702 -1.635 5.414 1.00 76.50 98 GLN A C 1
ATOM 753 O O . GLN A 1 98 ? 8.815 -1.317 6.592 1.00 76.50 98 GLN A O 1
ATOM 758 N N . LEU A 1 99 ? 7.524 -2.008 4.904 1.00 85.00 99 LEU A N 1
ATOM 759 C CA . LEU A 1 99 ? 6.295 -1.973 5.706 1.00 85.00 99 LEU A CA 1
ATOM 760 C C . LEU A 1 99 ? 6.404 -2.802 6.997 1.00 85.00 99 LEU A C 1
ATOM 762 O O . LEU A 1 99 ? 5.983 -2.336 8.054 1.00 85.00 99 LEU A O 1
ATOM 766 N N . GLU A 1 100 ? 6.989 -4.000 6.945 1.00 85.56 100 GLU A N 1
ATOM 767 C CA . GLU A 1 100 ? 7.199 -4.822 8.147 1.00 85.56 100 GLU A CA 1
ATOM 768 C C . GLU A 1 100 ? 8.175 -4.161 9.131 1.00 85.56 100 GLU A C 1
ATOM 770 O O . GLU A 1 100 ? 7.942 -4.149 10.340 1.00 85.56 100 GLU A O 1
ATOM 775 N N . THR A 1 101 ? 9.234 -3.528 8.619 1.00 84.38 101 THR A N 1
ATOM 776 C CA . THR A 1 101 ? 10.194 -2.770 9.438 1.00 84.38 101 THR A CA 1
ATOM 777 C C . THR A 1 101 ? 9.514 -1.600 10.150 1.00 84.38 101 THR A C 1
ATOM 779 O O . THR A 1 101 ? 9.720 -1.388 11.345 1.00 84.38 101 THR A O 1
ATOM 782 N N . TRP A 1 102 ? 8.656 -0.864 9.443 1.00 84.69 102 TRP A N 1
ATOM 783 C CA . TRP A 1 102 ? 7.904 0.250 10.013 1.00 84.69 102 TRP A CA 1
ATOM 784 C C . TRP A 1 102 ? 6.844 -0.236 10.995 1.00 84.69 102 TRP A C 1
ATOM 786 O O . TRP A 1 102 ? 6.675 0.362 12.050 1.00 84.69 102 TRP A O 1
ATOM 796 N N . THR A 1 103 ? 6.190 -1.360 10.703 1.00 87.94 103 THR A N 1
ATOM 797 C CA . THR A 1 103 ? 5.231 -1.998 11.615 1.00 87.94 103 THR A CA 1
ATOM 798 C C . THR A 1 103 ? 5.909 -2.395 12.923 1.00 87.94 103 THR A C 1
ATOM 800 O O . THR A 1 103 ? 5.359 -2.153 13.991 1.00 87.94 103 THR A O 1
ATOM 803 N N . ALA A 1 104 ? 7.126 -2.942 12.864 1.00 84.56 104 ALA A N 1
ATOM 804 C CA . ALA A 1 104 ? 7.907 -3.275 14.053 1.00 84.56 104 ALA A CA 1
ATOM 805 C C . ALA A 1 104 ? 8.367 -2.036 14.843 1.00 84.56 104 ALA A C 1
ATOM 807 O O . ALA A 1 104 ? 8.554 -2.120 16.057 1.00 84.56 104 ALA A O 1
ATOM 808 N N . ALA A 1 105 ? 8.549 -0.895 14.170 1.00 82.25 105 ALA A N 1
ATOM 809 C CA . ALA A 1 105 ? 8.854 0.379 14.814 1.00 82.25 105 ALA A CA 1
ATOM 810 C C . ALA A 1 105 ? 7.626 1.005 15.498 1.00 82.25 105 ALA A C 1
ATOM 812 O O . ALA A 1 105 ? 7.789 1.779 16.445 1.00 82.25 105 ALA A O 1
ATOM 813 N N . GLN A 1 106 ? 6.409 0.652 15.065 1.00 85.38 106 GLN A N 1
ATOM 814 C CA . GLN A 1 106 ? 5.190 1.098 15.726 1.00 85.38 106 GLN A CA 1
ATOM 815 C C . GLN A 1 106 ? 5.029 0.398 17.073 1.00 85.38 106 GLN A C 1
ATOM 817 O O . GLN A 1 106 ? 4.801 -0.808 17.177 1.00 85.38 106 GLN A O 1
ATOM 822 N N . THR A 1 107 ? 5.144 1.191 18.132 1.00 77.69 107 THR A N 1
ATOM 823 C CA . THR A 1 107 ? 5.000 0.737 19.513 1.00 77.69 107 THR A CA 1
ATOM 824 C C . THR A 1 107 ? 3.935 1.583 20.191 1.00 77.69 107 THR A C 1
ATOM 826 O O . THR A 1 107 ? 3.924 2.803 20.067 1.00 77.69 107 THR A O 1
ATOM 829 N N . GLY A 1 108 ? 3.004 0.945 20.895 1.00 83.19 108 GLY A N 1
ATOM 830 C CA . GLY A 1 108 ? 1.901 1.670 21.515 1.00 83.19 108 GLY A CA 1
ATOM 831 C C . GLY A 1 108 ? 0.808 0.754 22.038 1.00 83.19 108 GLY A C 1
ATOM 832 O O . GLY A 1 108 ? 0.759 -0.437 21.723 1.00 83.19 108 GLY A 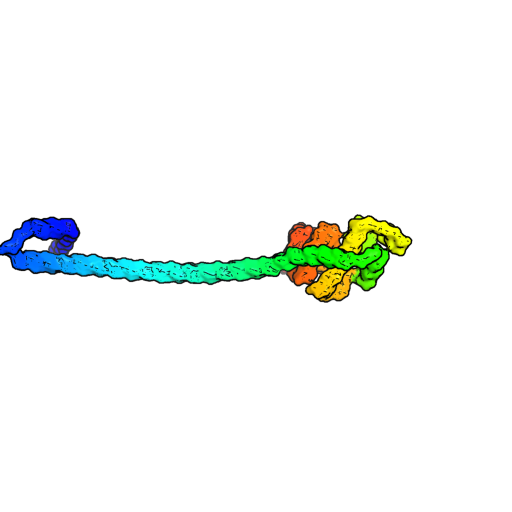O 1
ATOM 833 N N . SER A 1 109 ? -0.070 1.319 22.865 1.00 90.06 109 SER A N 1
ATOM 834 C CA . SER A 1 109 ? -1.336 0.676 23.203 1.00 90.06 109 SER A CA 1
ATOM 835 C C . SER A 1 109 ? -2.290 0.737 22.008 1.00 90.06 109 SER A C 1
ATOM 837 O O . SER A 1 109 ? -2.136 1.559 21.104 1.00 90.06 109 SER A O 1
ATOM 839 N N . ALA A 1 110 ? -3.319 -0.110 22.028 1.00 92.06 110 ALA A N 1
ATOM 840 C CA . ALA A 1 110 ? -4.382 -0.064 21.029 1.00 92.06 110 ALA A CA 1
ATOM 841 C C . ALA A 1 110 ? -5.056 1.314 20.969 1.00 92.06 110 ALA A C 1
ATOM 843 O O . ALA A 1 110 ? -5.362 1.793 19.888 1.00 92.06 110 ALA A O 1
ATOM 844 N N . GLU A 1 111 ? -5.250 1.951 22.127 1.00 92.75 111 GLU A N 1
ATOM 845 C CA . GLU A 1 111 ? -5.828 3.294 22.234 1.00 92.75 111 GLU A CA 1
ATOM 846 C C . GLU A 1 111 ? -4.977 4.331 21.495 1.00 92.75 111 GLU A C 1
ATOM 848 O O . GLU A 1 111 ? -5.513 5.053 20.665 1.00 92.75 111 GLU A O 1
ATOM 853 N N . ALA A 1 112 ? -3.655 4.335 21.704 1.00 93.00 112 ALA A N 1
ATOM 854 C CA . ALA A 1 112 ? -2.758 5.280 21.040 1.00 93.00 112 ALA A CA 1
ATOM 855 C C . ALA A 1 112 ? -2.765 5.118 19.510 1.00 93.00 112 ALA A C 1
ATOM 857 O O . ALA A 1 112 ? -2.865 6.105 18.787 1.00 93.00 112 ALA A O 1
ATOM 858 N N . LEU A 1 113 ? -2.715 3.875 19.018 1.00 95.62 113 LEU A N 1
ATOM 859 C CA . LEU A 1 113 ? -2.766 3.596 17.579 1.00 95.62 113 LEU A CA 1
ATOM 860 C C . LEU A 1 113 ? -4.126 3.971 16.973 1.00 95.62 113 LEU A C 1
ATOM 862 O O . LEU A 1 113 ? -4.195 4.459 15.850 1.00 95.62 113 LEU A O 1
ATOM 866 N N . LEU A 1 114 ? -5.222 3.741 17.700 1.00 96.19 114 LEU A N 1
ATOM 867 C CA . LEU A 1 114 ? -6.561 4.123 17.249 1.00 96.19 114 LEU A CA 1
ATOM 868 C C . LEU A 1 114 ? -6.739 5.642 17.211 1.00 96.19 114 LEU A C 1
ATOM 870 O O . LEU A 1 114 ? -7.346 6.139 16.266 1.00 96.19 114 LEU A O 1
ATOM 874 N N . ASP A 1 115 ? -6.211 6.364 18.198 1.00 95.50 115 ASP A N 1
ATOM 875 C CA . ASP A 1 115 ? -6.225 7.826 18.209 1.00 95.50 115 ASP A CA 1
ATOM 876 C C . ASP A 1 115 ? -5.414 8.385 17.031 1.00 95.50 115 ASP A C 1
ATOM 878 O O . ASP A 1 115 ? -5.889 9.271 16.328 1.00 95.50 115 ASP A O 1
ATOM 882 N N . GLU A 1 116 ? -4.249 7.812 16.723 1.00 95.94 116 GLU A N 1
ATOM 883 C CA . GLU A 1 116 ? -3.468 8.204 15.543 1.00 95.94 116 GLU A CA 1
ATOM 884 C C . GLU A 1 116 ? -4.236 7.975 14.230 1.00 95.94 116 GLU A C 1
ATOM 886 O O . GLU A 1 116 ? -4.310 8.863 13.381 1.00 95.94 116 GLU A O 1
ATOM 891 N N . LEU A 1 117 ? -4.880 6.814 14.073 1.00 96.69 117 LEU A N 1
ATOM 892 C CA . LEU A 1 117 ? -5.711 6.527 12.898 1.00 96.69 117 LEU A CA 1
ATOM 893 C C . LEU A 1 117 ? -6.908 7.483 12.783 1.00 96.69 117 LEU A C 1
ATOM 895 O O . LEU A 1 117 ? -7.307 7.842 11.675 1.00 96.69 117 LEU A O 1
ATOM 899 N N . TRP A 1 118 ? -7.476 7.922 13.904 1.00 96.25 118 TRP A N 1
ATOM 900 C CA . TRP A 1 118 ? -8.530 8.934 13.901 1.00 96.25 118 TRP A CA 1
ATOM 901 C C . TRP A 1 118 ? -8.040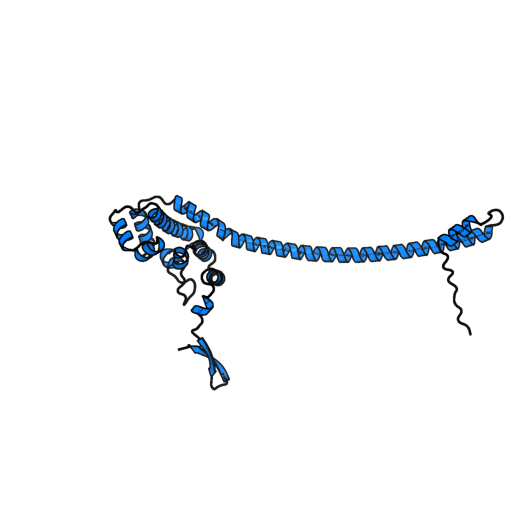 10.287 13.402 1.00 96.25 118 TRP A C 1
ATOM 903 O O . TRP A 1 118 ? -8.694 10.885 12.549 1.00 96.25 118 TRP A O 1
ATOM 913 N N . GLU A 1 119 ? -6.880 10.742 13.876 1.00 96.50 119 GLU A N 1
ATOM 914 C CA . GLU A 1 119 ? -6.270 11.998 13.425 1.00 96.50 119 GLU A CA 1
ATOM 915 C C . GLU A 1 119 ? -5.904 11.953 11.931 1.00 96.50 119 GLU A C 1
ATOM 917 O O . GLU A 1 119 ? -5.999 12.960 11.230 1.00 96.50 119 GLU A O 1
ATOM 922 N N . LEU A 1 120 ? -5.570 10.769 11.407 1.00 96.06 120 LEU A N 1
ATOM 923 C CA . LEU A 1 120 ? -5.361 10.535 9.973 1.00 96.06 120 LEU A CA 1
ATOM 924 C C . LEU A 1 120 ? -6.663 10.507 9.150 1.00 96.06 120 LEU A C 1
ATOM 926 O O . LEU A 1 120 ? -6.604 10.481 7.918 1.00 96.06 120 LEU A O 1
ATOM 930 N N . GLY A 1 121 ? -7.828 10.532 9.805 1.00 96.31 121 GLY A N 1
ATOM 931 C CA . GLY A 1 121 ? -9.144 10.632 9.175 1.00 96.31 121 GLY A CA 1
ATOM 932 C C . GLY A 1 121 ? -9.861 9.302 8.942 1.00 96.31 121 GLY A C 1
ATOM 933 O O . GLY A 1 121 ? -10.834 9.271 8.189 1.00 96.31 121 GLY A O 1
ATOM 934 N N . PHE A 1 122 ? -9.424 8.198 9.556 1.00 97.38 122 PHE A N 1
ATOM 935 C CA . PHE A 1 122 ? -10.092 6.911 9.368 1.00 97.38 122 PHE A CA 1
ATOM 936 C C . PHE A 1 122 ? -11.442 6.828 10.081 1.00 97.38 122 PHE A C 1
ATOM 938 O O . PHE A 1 122 ? -11.602 7.198 11.246 1.00 97.38 122 PHE A O 1
ATOM 945 N N . SER A 1 123 ? -12.404 6.186 9.416 1.00 95.50 123 SER A N 1
ATOM 946 C CA . SER A 1 123 ? -13.600 5.691 10.092 1.00 95.50 123 SER A CA 1
ATOM 947 C C . SER A 1 123 ? -13.294 4.410 10.879 1.00 95.50 123 SER A C 1
ATOM 949 O O . SER A 1 123 ? -12.553 3.534 10.428 1.00 95.50 123 SER A O 1
ATOM 951 N N . TRP A 1 124 ? -13.934 4.233 12.038 1.00 95.00 124 TRP A N 1
ATOM 952 C CA . TRP A 1 124 ? -13.774 3.012 12.843 1.00 95.00 124 TRP A CA 1
ATOM 953 C C . TRP A 1 124 ? -14.223 1.740 12.133 1.00 95.00 124 TRP A C 1
ATOM 955 O O . TRP A 1 124 ? -13.718 0.659 12.426 1.00 95.00 124 TRP A O 1
ATOM 965 N N . VAL A 1 125 ? -15.170 1.871 11.207 1.00 94.88 125 VAL A N 1
ATOM 966 C CA . VAL A 1 125 ? -15.621 0.762 10.366 1.00 94.88 125 VAL A CA 1
ATOM 967 C C . VAL A 1 125 ? -14.496 0.334 9.427 1.00 94.88 125 VAL A C 1
ATOM 969 O O . VAL A 1 125 ? -14.210 -0.856 9.337 1.00 94.88 125 VAL A O 1
ATOM 972 N N . ASN A 1 126 ? -13.798 1.290 8.811 1.00 95.69 126 ASN A N 1
ATOM 973 C CA . ASN A 1 126 ? -12.686 0.995 7.911 1.00 95.69 126 ASN A CA 1
ATOM 974 C C . ASN A 1 126 ? -11.485 0.426 8.664 1.00 95.69 126 ASN A C 1
ATOM 976 O O . ASN A 1 126 ? -10.930 -0.575 8.224 1.00 95.69 126 ASN A O 1
ATOM 980 N N . VAL A 1 127 ? -11.156 0.960 9.846 1.00 96.56 127 VAL A N 1
ATOM 981 C CA . VAL A 1 127 ? -10.133 0.349 10.714 1.00 96.56 127 VAL A CA 1
ATOM 982 C C . VAL A 1 127 ? -10.498 -1.099 11.041 1.00 96.56 127 VAL A C 1
ATOM 984 O O . VAL A 1 127 ? -9.667 -1.991 10.892 1.00 96.56 127 VAL A O 1
ATOM 987 N N . ALA A 1 128 ? -11.748 -1.363 11.434 1.00 95.56 128 ALA A N 1
ATOM 988 C CA . ALA A 1 128 ? -12.196 -2.718 11.740 1.00 95.56 128 ALA A CA 1
ATOM 989 C C . ALA A 1 128 ? -12.051 -3.657 10.528 1.00 95.56 128 ALA A C 1
ATOM 991 O O . ALA A 1 128 ? -11.487 -4.742 10.661 1.00 95.56 128 ALA A O 1
ATOM 992 N N . HIS A 1 129 ? -12.485 -3.218 9.343 1.00 95.25 129 HIS A N 1
ATOM 993 C CA . HIS A 1 129 ? -12.358 -3.988 8.105 1.00 95.25 129 HIS A CA 1
ATOM 994 C C . HIS A 1 129 ? -10.901 -4.258 7.723 1.00 95.25 129 HIS A C 1
ATOM 996 O O . HIS A 1 129 ? -10.573 -5.383 7.356 1.00 95.25 129 HIS A O 1
ATOM 1002 N N . MET A 1 130 ? -10.022 -3.263 7.851 1.00 96.69 130 MET A N 1
ATOM 1003 C CA . MET A 1 130 ? -8.598 -3.403 7.537 1.00 96.69 130 MET A CA 1
ATOM 1004 C C . MET A 1 130 ? -7.863 -4.329 8.510 1.00 96.69 130 MET A C 1
ATOM 1006 O O . MET A 1 130 ? -6.973 -5.060 8.088 1.00 96.69 130 MET A O 1
ATOM 1010 N N . VAL A 1 131 ? -8.249 -4.349 9.789 1.00 95.75 131 VAL A N 1
ATOM 1011 C CA . VAL A 1 131 ? -7.706 -5.307 10.772 1.00 95.75 131 VAL A CA 1
ATOM 1012 C C . VAL A 1 131 ? -8.342 -6.701 10.627 1.00 95.75 131 VAL A C 1
ATOM 1014 O O . VAL A 1 131 ? -7.771 -7.689 11.082 1.00 95.75 131 VAL A O 1
ATOM 1017 N N . GLY A 1 132 ? -9.509 -6.810 9.984 1.00 93.62 132 GLY A N 1
ATOM 1018 C CA . GLY A 1 132 ? -10.248 -8.069 9.838 1.00 93.62 132 GLY A CA 1
ATOM 1019 C C . GLY A 1 132 ? -11.124 -8.417 11.047 1.00 93.62 132 GLY A C 1
ATOM 1020 O O . GLY A 1 132 ? -11.390 -9.590 11.307 1.00 93.62 132 GLY A O 1
ATOM 1021 N N . VAL A 1 133 ? -11.580 -7.411 11.798 1.00 94.44 133 VAL A N 1
ATOM 1022 C CA . VAL A 1 133 ? -12.465 -7.563 12.964 1.00 94.44 133 VAL A CA 1
ATOM 1023 C C . VAL A 1 133 ? -13.792 -6.829 12.761 1.00 94.44 133 VAL A C 1
ATOM 1025 O O . VAL A 1 133 ? -13.961 -6.021 11.853 1.00 94.44 133 VAL A O 1
ATOM 1028 N N . GLY A 1 134 ? -14.768 -7.082 13.635 1.00 91.00 134 GLY A N 1
ATOM 1029 C CA . GLY A 1 134 ? -16.010 -6.307 13.655 1.00 91.00 134 GLY A CA 1
ATOM 1030 C C . GLY A 1 134 ? -15.841 -4.945 14.339 1.00 91.00 134 GLY A C 1
ATOM 1031 O O . GLY A 1 134 ? -15.127 -4.827 15.335 1.00 91.00 134 GLY A O 1
ATOM 1032 N N . ALA A 1 135 ? -16.587 -3.930 13.891 1.00 91.88 135 ALA A N 1
ATOM 1033 C CA . ALA A 1 135 ? -16.634 -2.611 14.539 1.00 91.88 135 ALA A CA 1
ATOM 1034 C C . ALA A 1 135 ? -16.916 -2.644 16.066 1.00 91.88 135 ALA A C 1
ATOM 1036 O O . ALA A 1 135 ? -16.324 -1.839 16.793 1.00 91.88 135 ALA A O 1
ATOM 1037 N N . PRO A 1 136 ? -17.736 -3.575 16.613 1.00 91.38 136 PRO A N 1
ATOM 1038 C CA . PRO A 1 136 ? -17.898 -3.705 18.063 1.00 91.38 136 PRO A CA 1
ATOM 1039 C C . PRO A 1 136 ? -16.595 -4.029 18.802 1.00 91.38 136 PRO A C 1
ATOM 1041 O O . PRO A 1 136 ? -16.423 -3.589 19.937 1.00 91.38 136 PRO A O 1
ATOM 1044 N N . THR A 1 137 ? -15.671 -4.762 18.172 1.00 93.81 137 THR A N 1
ATOM 1045 C CA . THR A 1 137 ? -14.360 -5.088 18.745 1.00 93.81 137 THR A CA 1
ATOM 1046 C C . THR A 1 137 ? -13.513 -3.829 18.907 1.00 93.81 137 THR A C 1
ATOM 1048 O O . THR A 1 137 ? -13.038 -3.566 20.008 1.00 93.81 137 THR A O 1
ATOM 1051 N N . VAL A 1 138 ? -13.439 -2.985 17.874 1.00 94.38 138 VAL A N 1
ATOM 1052 C CA . VAL A 1 138 ? -12.745 -1.686 17.943 1.00 94.38 138 VAL A CA 1
ATOM 1053 C C . VAL A 1 138 ? -13.352 -0.794 19.031 1.00 94.38 138 VAL A C 1
ATOM 1055 O O . VAL A 1 138 ? -12.636 -0.163 19.806 1.00 94.38 138 VAL A O 1
ATOM 1058 N N . ALA A 1 139 ? -14.682 -0.794 19.170 1.00 93.50 139 ALA A N 1
ATOM 1059 C CA . ALA A 1 139 ? -15.355 -0.044 20.229 1.00 93.50 139 ALA A CA 1
ATOM 1060 C C . ALA A 1 139 ? -15.009 -0.540 21.646 1.00 93.50 139 ALA A C 1
ATOM 1062 O O . ALA A 1 139 ? -15.071 0.247 22.589 1.00 93.50 139 ALA A O 1
ATOM 1063 N N . ARG A 1 140 ? -14.672 -1.826 21.820 1.00 94.56 140 ARG A N 1
ATOM 1064 C CA . ARG A 1 140 ? -14.180 -2.361 23.100 1.00 94.56 140 ARG A CA 1
ATOM 1065 C C . ARG A 1 140 ? -12.750 -1.915 23.383 1.00 94.56 140 ARG A C 1
ATOM 1067 O O . ARG A 1 140 ? -12.481 -1.506 24.508 1.00 94.56 140 ARG A O 1
ATOM 1074 N N . TRP A 1 141 ? -11.880 -1.907 22.374 1.00 95.81 141 TRP A N 1
ATOM 1075 C CA . TRP A 1 141 ? -10.501 -1.434 22.531 1.00 95.81 141 TRP A CA 1
ATOM 1076 C C . TRP A 1 141 ? -10.429 0.025 22.966 1.00 95.81 141 TRP A C 1
ATOM 1078 O O . TRP A 1 141 ? -9.688 0.358 23.879 1.00 95.81 141 TRP A O 1
ATOM 1088 N N . ARG A 1 142 ? -11.311 0.873 22.426 1.00 93.50 142 ARG A N 1
ATOM 1089 C CA . ARG A 1 142 ? -11.462 2.273 22.862 1.00 93.50 142 ARG A CA 1
ATOM 1090 C C . ARG A 1 142 ? -11.961 2.449 24.302 1.00 93.50 142 ARG A C 1
ATOM 1092 O O . ARG A 1 142 ? -11.971 3.563 24.810 1.00 93.50 142 ARG A O 1
ATOM 1099 N N . ARG A 1 143 ? -12.457 1.385 24.938 1.00 92.25 143 ARG A N 1
ATOM 1100 C CA . ARG A 1 143 ? -12.882 1.372 26.349 1.00 92.25 143 ARG A CA 1
ATOM 1101 C C . ARG A 1 143 ? -11.844 0.709 27.261 1.00 92.25 143 ARG A C 1
ATOM 1103 O O . ARG A 1 143 ? -12.172 0.408 28.407 1.00 92.25 143 ARG A O 1
ATOM 1110 N N . GLY A 1 144 ? -10.640 0.452 26.752 1.00 89.88 144 GLY A N 1
ATOM 1111 C CA . GLY A 1 144 ? -9.541 -0.149 27.501 1.00 89.88 144 GLY A CA 1
ATOM 1112 C C . GLY A 1 144 ? -9.492 -1.677 27.472 1.00 89.88 144 GLY A C 1
ATOM 1113 O O . GLY A 1 144 ? -8.718 -2.265 28.224 1.00 89.88 144 GLY A O 1
ATOM 1114 N N . GLU A 1 145 ? -10.294 -2.355 26.638 1.00 92.69 145 GLU A N 1
ATOM 1115 C CA . GLU A 1 145 ? -10.088 -3.791 26.402 1.00 92.69 145 GLU A CA 1
ATOM 1116 C C . GLU A 1 145 ? -8.822 -3.997 25.563 1.00 92.69 145 GLU A C 1
ATOM 1118 O O . GLU A 1 145 ? -8.664 -3.393 24.505 1.00 92.69 145 GLU A O 1
ATOM 1123 N N . SER A 1 146 ? -7.917 -4.866 26.005 1.00 90.75 146 SER A N 1
ATOM 1124 C CA . SER A 1 146 ? -6.693 -5.131 25.247 1.00 90.75 146 SER A CA 1
ATOM 1125 C C . SER A 1 146 ? -6.974 -6.033 24.035 1.00 90.75 146 SER A C 1
ATOM 1127 O O . SER A 1 146 ? -7.565 -7.101 24.215 1.00 90.75 146 SER A O 1
ATOM 1129 N N . PRO A 1 147 ? -6.532 -5.667 22.816 1.00 94.75 147 PRO A N 1
ATOM 1130 C CA . PRO A 1 147 ? -6.529 -6.579 21.675 1.00 94.75 147 PRO A CA 1
ATOM 1131 C C . PRO A 1 147 ? -5.571 -7.753 21.895 1.00 94.75 147 PRO A C 1
ATOM 1133 O O . PRO A 1 147 ? -4.647 -7.694 22.711 1.00 94.75 147 PRO A O 1
ATOM 1136 N N . SER A 1 148 ? -5.744 -8.808 21.102 1.00 93.88 148 SER A N 1
ATOM 1137 C CA . SER A 1 148 ? -4.697 -9.811 20.915 1.00 93.88 148 SER A CA 1
ATOM 1138 C C . SER A 1 148 ? -3.459 -9.199 20.245 1.00 93.88 148 SER A C 1
ATOM 1140 O O . SER A 1 148 ? -3.518 -8.145 19.610 1.00 93.88 148 SER A O 1
ATOM 1142 N N . GLN A 1 149 ? -2.317 -9.885 20.337 1.00 91.44 149 GLN A N 1
ATOM 1143 C CA . GLN A 1 149 ? -1.080 -9.432 19.694 1.00 91.44 149 GLN A CA 1
ATOM 1144 C C . GLN A 1 149 ? -1.230 -9.285 18.170 1.00 91.44 149 GLN A C 1
ATOM 1146 O O . GLN A 1 149 ? -0.693 -8.343 17.596 1.00 91.44 149 GLN A O 1
ATOM 1151 N N . GLN A 1 150 ? -1.972 -10.188 17.524 1.00 91.69 150 GLN A N 1
ATOM 1152 C CA . GLN A 1 150 ? -2.205 -10.148 16.079 1.00 91.69 150 GLN A CA 1
ATOM 1153 C C . GLN A 1 150 ? -3.056 -8.938 15.673 1.00 91.69 150 GLN A C 1
ATOM 1155 O O . GLN A 1 150 ? -2.744 -8.261 14.700 1.00 91.69 150 GLN A O 1
ATOM 1160 N N . GLU A 1 151 ? -4.108 -8.634 16.433 1.00 94.19 151 GLU A N 1
ATOM 1161 C CA . GLU A 1 151 ? -4.959 -7.463 16.195 1.00 94.19 151 GLU A CA 1
ATOM 1162 C C . GLU A 1 151 ? -4.199 -6.153 16.445 1.00 94.19 151 GLU A C 1
ATOM 1164 O O . GLU A 1 151 ? -4.327 -5.206 15.671 1.00 94.19 151 GLU A O 1
ATOM 1169 N N . LEU A 1 152 ? -3.351 -6.117 17.480 1.00 94.88 152 LEU A N 1
ATOM 1170 C CA . LEU A 1 152 ? -2.475 -4.977 17.751 1.00 94.88 152 LEU A CA 1
ATOM 1171 C C . LEU A 1 152 ? -1.456 -4.765 16.623 1.00 94.88 152 LEU A C 1
ATOM 1173 O O . LEU A 1 152 ? -1.251 -3.634 16.192 1.00 94.88 152 LEU A O 1
ATOM 1177 N N . GLN A 1 153 ? -0.861 -5.845 16.106 1.00 93.88 153 GLN A N 1
ATOM 1178 C CA . G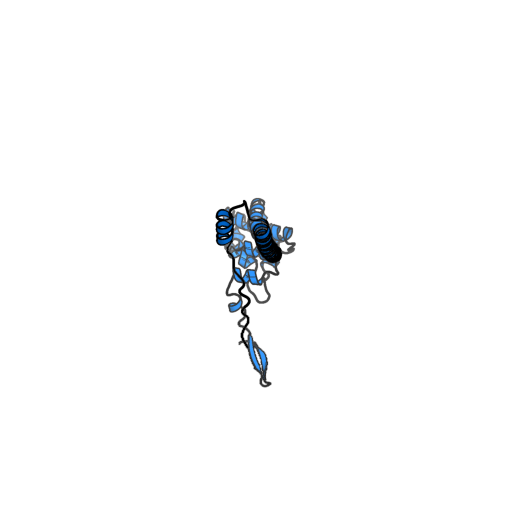LN A 1 153 ? -0.009 -5.785 14.915 1.00 93.88 153 GLN A CA 1
ATOM 1179 C C . GLN A 1 153 ? -0.784 -5.310 13.683 1.00 93.88 153 GLN A C 1
ATOM 1181 O O . GLN A 1 153 ? -0.241 -4.546 12.895 1.00 93.88 153 GLN A O 1
ATOM 1186 N N . GLY A 1 154 ? -2.051 -5.704 13.531 1.00 94.75 154 GLY A N 1
ATOM 1187 C CA . GLY A 1 154 ? -2.926 -5.193 12.476 1.00 94.75 154 GLY A CA 1
ATOM 1188 C C . GLY A 1 154 ? -3.082 -3.673 12.541 1.00 94.75 154 GLY A C 1
ATOM 1189 O O . GLY A 1 154 ? -2.869 -2.997 11.540 1.00 94.75 154 GLY A O 1
ATOM 1190 N N . LEU A 1 155 ? -3.370 -3.122 13.725 1.00 96.62 155 LEU A N 1
ATOM 1191 C CA . LEU A 1 155 ? -3.443 -1.669 13.935 1.00 96.62 155 LEU A CA 1
ATOM 1192 C C . LEU A 1 155 ? -2.112 -0.978 13.613 1.00 96.62 155 LEU A C 1
ATOM 1194 O O . LEU A 1 155 ? -2.082 -0.021 12.839 1.00 96.62 155 LEU A O 1
ATOM 1198 N N . ALA A 1 156 ? -1.013 -1.503 14.156 1.00 96.25 156 ALA A N 1
ATOM 1199 C CA . ALA A 1 156 ? 0.334 -0.996 13.912 1.00 96.25 156 ALA A CA 1
ATOM 1200 C C . ALA A 1 156 ? 0.685 -1.000 12.416 1.00 96.25 156 ALA A C 1
ATOM 1202 O O . ALA A 1 156 ? 1.280 -0.050 11.915 1.00 96.25 156 ALA A O 1
ATOM 1203 N N . ARG A 1 157 ? 0.263 -2.032 11.679 1.00 95.88 157 ARG A N 1
ATOM 1204 C CA . ARG A 1 157 ? 0.507 -2.159 10.240 1.00 95.88 157 ARG A CA 1
ATOM 1205 C C . ARG A 1 157 ? -0.259 -1.125 9.420 1.00 95.88 157 ARG A C 1
ATOM 1207 O O . ARG A 1 157 ? 0.260 -0.668 8.406 1.00 95.88 157 ARG A O 1
ATOM 1214 N N . ILE A 1 158 ? -1.468 -0.740 9.834 1.00 97.00 158 ILE A N 1
ATOM 1215 C CA . ILE A 1 158 ? -2.225 0.335 9.170 1.00 97.00 158 ILE A CA 1
ATOM 1216 C C . ILE A 1 158 ? -1.530 1.681 9.398 1.00 97.00 158 ILE A C 1
ATOM 1218 O O . ILE A 1 158 ? -1.334 2.431 8.444 1.00 97.00 158 ILE A O 1
ATOM 1222 N N . VAL A 1 159 ? -1.101 1.967 10.632 1.00 96.75 159 VAL A N 1
ATOM 1223 C CA . VAL A 1 159 ? -0.335 3.185 10.949 1.00 96.75 159 VAL A CA 1
ATOM 1224 C C . VAL A 1 159 ? 0.970 3.226 10.150 1.00 96.75 159 VAL A C 1
ATOM 1226 O O . VAL A 1 159 ? 1.270 4.222 9.495 1.00 96.75 159 VAL A O 1
ATOM 1229 N N . ALA A 1 160 ? 1.709 2.116 10.120 1.00 95.31 160 ALA A N 1
ATOM 1230 C CA . ALA A 1 160 ? 2.934 1.989 9.341 1.00 95.31 160 ALA A CA 1
ATOM 1231 C C . ALA A 1 160 ? 2.698 2.207 7.842 1.00 95.31 160 ALA A C 1
ATOM 1233 O O . ALA A 1 160 ? 3.482 2.908 7.208 1.00 95.31 160 ALA A O 1
ATOM 1234 N N . LEU A 1 161 ? 1.608 1.666 7.284 1.00 95.75 161 LEU A N 1
ATOM 1235 C CA . LEU A 1 161 ? 1.225 1.913 5.896 1.00 95.75 161 LEU A CA 1
ATOM 1236 C C . LEU A 1 161 ? 1.012 3.408 5.646 1.00 95.75 161 LEU A C 1
ATOM 1238 O O . LEU A 1 161 ? 1.539 3.930 4.671 1.00 95.75 161 LEU A O 1
ATOM 1242 N N . CYS A 1 162 ? 0.274 4.092 6.524 1.00 95.94 162 CYS A N 1
ATOM 1243 C CA . CYS A 1 162 ? -0.002 5.523 6.393 1.00 95.94 162 CYS A CA 1
ATOM 1244 C C . CYS A 1 162 ? 1.281 6.353 6.436 1.00 95.94 162 CYS A C 1
ATOM 1246 O O . CYS A 1 162 ? 1.497 7.200 5.571 1.00 95.94 162 CYS A O 1
ATOM 1248 N N . ALA A 1 163 ? 2.152 6.061 7.401 1.00 93.50 163 ALA A N 1
ATOM 1249 C CA . ALA A 1 163 ? 3.423 6.748 7.556 1.00 93.50 163 ALA A CA 1
ATOM 1250 C C . ALA A 1 163 ? 4.343 6.510 6.344 1.00 93.50 163 ALA A C 1
ATOM 1252 O O . ALA A 1 163 ? 4.945 7.455 5.837 1.00 93.50 163 ALA A O 1
ATOM 1253 N N . LEU A 1 164 ? 4.388 5.276 5.832 1.00 91.81 164 LEU A N 1
ATOM 1254 C CA . LEU A 1 164 ? 5.154 4.918 4.641 1.00 91.81 164 LEU A CA 1
ATOM 1255 C C . LEU A 1 164 ? 4.653 5.679 3.409 1.00 91.81 164 LEU A C 1
ATOM 1257 O O . LEU A 1 164 ? 5.449 6.301 2.711 1.00 91.81 164 LEU A O 1
ATOM 1261 N N . VAL A 1 165 ? 3.340 5.684 3.149 1.00 93.12 165 VAL A N 1
ATOM 1262 C CA . VAL A 1 165 ? 2.807 6.358 1.953 1.00 93.12 165 VAL A CA 1
ATOM 1263 C C . VAL A 1 165 ? 2.893 7.882 2.027 1.00 93.12 165 VAL A C 1
ATOM 1265 O O . VAL A 1 165 ? 3.067 8.538 1.000 1.00 93.12 165 VAL A O 1
ATOM 1268 N N . GLN A 1 166 ? 2.831 8.450 3.232 1.00 93.50 166 GLN A N 1
ATOM 1269 C CA . GLN A 1 166 ? 3.072 9.872 3.457 1.00 93.50 166 GLN A CA 1
ATOM 1270 C C . GLN A 1 166 ? 4.532 10.245 3.187 1.00 93.50 166 GLN A C 1
ATOM 1272 O O . GLN A 1 166 ? 4.790 11.212 2.473 1.00 93.50 166 GLN A O 1
ATOM 1277 N N . GLN A 1 167 ? 5.483 9.491 3.743 1.00 89.75 167 GLN A N 1
ATOM 1278 C CA . GLN A 1 167 ? 6.901 9.850 3.685 1.00 89.75 167 GLN A CA 1
ATOM 1279 C C . GLN A 1 167 ? 7.551 9.510 2.340 1.00 89.75 167 GLN A C 1
ATOM 1281 O O . GLN A 1 167 ? 8.278 10.340 1.800 1.00 89.75 167 GLN A O 1
ATOM 1286 N N . GLU A 1 168 ? 7.266 8.336 1.774 1.00 88.38 168 GLU A N 1
ATOM 1287 C CA . GLU A 1 168 ? 7.923 7.868 0.544 1.00 88.38 168 GLU A CA 1
ATOM 1288 C C . GLU A 1 168 ? 7.213 8.339 -0.731 1.00 88.38 168 GLU A C 1
ATOM 1290 O O . GLU A 1 168 ? 7.859 8.568 -1.755 1.00 88.38 168 GLU A O 1
ATOM 1295 N N . PHE A 1 169 ? 5.886 8.507 -0.689 1.00 88.38 169 PHE A N 1
ATOM 1296 C CA . PHE A 1 169 ? 5.084 8.827 -1.880 1.00 88.38 169 PHE A CA 1
ATOM 1297 C C . PHE A 1 169 ? 4.393 10.195 -1.818 1.00 88.38 169 PHE A C 1
ATOM 1299 O O . PHE A 1 169 ? 3.756 10.598 -2.790 1.00 88.38 169 PHE A O 1
ATOM 1306 N N . GLY A 1 170 ? 4.526 10.935 -0.710 1.00 90.12 170 GLY A N 1
ATOM 1307 C CA . GLY A 1 170 ? 3.972 12.286 -0.573 1.00 90.12 170 GLY A CA 1
ATOM 1308 C C . GLY A 1 170 ? 2.442 12.338 -0.524 1.00 90.12 170 GLY A C 1
ATOM 1309 O O . GLY A 1 170 ? 1.852 13.362 -0.864 1.00 90.12 170 GLY A O 1
ATOM 1310 N N . ILE A 1 171 ? 1.780 11.245 -0.135 1.00 93.88 171 ILE A N 1
ATOM 1311 C CA . ILE A 1 171 ? 0.317 11.193 -0.027 1.00 93.88 171 ILE A CA 1
ATOM 1312 C C . ILE A 1 171 ? -0.113 11.877 1.274 1.00 93.88 171 ILE A C 1
ATOM 1314 O O . ILE A 1 171 ? -0.047 11.276 2.338 1.00 93.88 171 ILE A O 1
ATOM 1318 N N . GLU A 1 172 ? -0.579 13.126 1.198 1.00 93.81 172 GLU A N 1
ATOM 1319 C CA . GLU A 1 172 ? -0.911 13.945 2.379 1.00 93.81 172 GLU A CA 1
ATOM 1320 C C . GLU A 1 172 ? -2.033 13.346 3.245 1.00 93.81 172 GLU A C 1
ATOM 1322 O O . GLU A 1 172 ? -1.933 13.316 4.475 1.00 93.81 172 GLU A O 1
ATOM 1327 N N . HIS A 1 173 ? -3.086 12.827 2.605 1.00 96.31 173 HIS A N 1
ATOM 1328 C CA . HIS A 1 173 ? -4.290 12.306 3.260 1.00 96.31 173 HIS A CA 1
ATOM 1329 C C . HIS A 1 173 ? -4.460 10.798 3.003 1.00 96.31 173 HIS A C 1
ATOM 1331 O O . HIS A 1 173 ? -5.239 10.406 2.127 1.00 96.31 173 HIS A O 1
ATOM 1337 N N . PRO A 1 174 ? -3.749 9.928 3.746 1.00 96.44 174 PRO A N 1
ATOM 1338 C CA . PRO A 1 174 ? -3.700 8.494 3.463 1.00 96.44 174 PRO A CA 1
ATOM 1339 C C . PRO A 1 174 ? -5.056 7.797 3.617 1.00 96.44 174 PRO A C 1
ATOM 1341 O O . PRO A 1 174 ? -5.374 6.939 2.798 1.00 96.44 174 PRO A O 1
ATOM 1344 N N . ALA A 1 175 ? -5.883 8.181 4.597 1.00 96.94 175 ALA A N 1
ATOM 1345 C CA . ALA A 1 175 ? -7.219 7.602 4.772 1.00 96.94 175 ALA A CA 1
ATOM 1346 C C . ALA A 1 175 ? -8.119 7.869 3.552 1.00 96.94 175 ALA A C 1
ATOM 1348 O O . ALA A 1 175 ? -8.689 6.944 2.980 1.00 96.94 175 ALA A O 1
ATOM 1349 N N . ALA A 1 176 ? -8.172 9.125 3.095 1.00 96.81 176 ALA A N 1
ATOM 1350 C CA . ALA A 1 176 ? -8.939 9.505 1.910 1.00 96.81 176 ALA A CA 1
ATOM 1351 C C . ALA A 1 176 ? -8.408 8.821 0.640 1.00 96.81 176 ALA A C 1
ATOM 1353 O O . ALA A 1 176 ? -9.189 8.324 -0.170 1.00 96.81 176 ALA A O 1
ATOM 1354 N N . TRP A 1 177 ? -7.084 8.745 0.472 1.00 96.94 177 TRP A N 1
ATOM 1355 C CA . TRP A 1 177 ? -6.465 8.048 -0.658 1.00 96.94 177 TRP A CA 1
ATOM 1356 C C . TRP A 1 177 ? -6.802 6.550 -0.677 1.00 96.94 177 TRP A C 1
ATOM 1358 O O . TRP A 1 177 ? -7.149 6.018 -1.729 1.00 96.94 177 TRP A O 1
ATOM 1368 N N . LEU A 1 178 ? -6.772 5.881 0.479 1.00 97.31 178 LEU A N 1
ATOM 1369 C CA . LEU A 1 178 ? -7.145 4.470 0.608 1.00 97.31 178 LEU A CA 1
ATOM 1370 C C . LEU A 1 178 ? -8.602 4.206 0.208 1.00 97.31 178 LEU A C 1
ATOM 1372 O O . LEU A 1 178 ? -8.908 3.128 -0.304 1.00 97.31 178 LEU A O 1
ATOM 1376 N N . GLU A 1 179 ? -9.490 5.171 0.435 1.00 95.69 179 GLU A N 1
ATOM 1377 C CA . GLU A 1 179 ? -10.915 5.093 0.093 1.00 95.69 179 GLU A CA 1
ATOM 1378 C C . GLU A 1 179 ? -11.223 5.547 -1.339 1.00 95.69 179 GLU A C 1
ATOM 1380 O O . GLU A 1 179 ? -12.297 5.251 -1.861 1.00 95.69 179 GLU A O 1
ATOM 1385 N N . THR A 1 180 ? -10.289 6.231 -1.999 1.00 95.06 180 THR A N 1
ATOM 1386 C CA . THR A 1 180 ? -10.492 6.743 -3.354 1.00 95.06 180 THR A CA 1
ATOM 1387 C C . THR A 1 180 ? -10.328 5.614 -4.378 1.00 95.06 180 THR A C 1
ATOM 1389 O O . THR A 1 180 ? -9.320 4.901 -4.348 1.00 95.06 180 THR A O 1
ATOM 1392 N N . PRO A 1 181 ? -11.285 5.429 -5.305 1.00 93.62 181 PRO A N 1
ATOM 1393 C CA . PRO A 1 181 ? -11.139 4.492 -6.411 1.00 93.62 181 PRO A CA 1
ATOM 1394 C C . PRO A 1 181 ? -9.881 4.727 -7.245 1.00 93.62 181 PRO A C 1
ATOM 1396 O O . PRO A 1 181 ? -9.503 5.866 -7.518 1.00 93.62 181 PRO A O 1
ATOM 1399 N N . VAL A 1 182 ? -9.250 3.640 -7.695 1.00 91.94 182 VAL A N 1
ATOM 1400 C CA . VAL A 1 182 ? -8.031 3.730 -8.519 1.00 91.94 182 VAL A CA 1
ATOM 1401 C C . VAL A 1 182 ? -8.300 4.231 -9.939 1.00 91.94 182 VAL A C 1
ATOM 1403 O O . VAL A 1 182 ? -7.411 4.797 -10.572 1.00 91.94 182 VAL A O 1
ATOM 1406 N N . LEU A 1 183 ? -9.528 4.053 -10.425 1.00 89.31 183 LEU A N 1
ATOM 1407 C CA . LEU A 1 183 ? -10.055 4.658 -11.642 1.00 89.31 183 LEU A CA 1
ATOM 1408 C C . LEU A 1 183 ? -11.435 5.260 -11.348 1.00 89.31 183 LEU A C 1
ATOM 1410 O O . LEU A 1 183 ? -12.151 4.727 -10.493 1.00 89.31 183 LEU A O 1
ATOM 1414 N N . PRO A 1 184 ? -11.829 6.327 -12.067 1.00 78.88 184 PRO A N 1
ATOM 1415 C CA . PRO A 1 184 ? -13.221 6.760 -12.109 1.00 78.88 184 PRO A CA 1
ATOM 1416 C C . PRO A 1 184 ? -14.135 5.580 -12.467 1.00 78.88 184 PRO A C 1
ATOM 1418 O O . PRO A 1 184 ? -13.736 4.706 -13.233 1.00 78.88 184 PRO A O 1
ATOM 1421 N N . ASP A 1 185 ? -15.327 5.543 -11.873 1.00 79.00 185 ASP A N 1
ATOM 1422 C CA . ASP A 1 185 ? -16.379 4.546 -12.139 1.00 79.00 185 ASP A CA 1
ATOM 1423 C C . ASP A 1 185 ? -16.069 3.098 -11.702 1.00 79.00 185 ASP A C 1
ATOM 1425 O O . ASP A 1 185 ? -16.859 2.184 -11.926 1.00 79.00 185 ASP A O 1
ATOM 1429 N N . MET A 1 186 ? -14.965 2.885 -10.977 1.00 80.56 186 MET A N 1
ATOM 1430 C CA . MET A 1 186 ? -14.604 1.589 -10.395 1.00 80.56 186 MET A CA 1
ATOM 1431 C C . MET A 1 186 ? -14.846 1.556 -8.883 1.00 80.56 186 MET A C 1
ATOM 1433 O O . MET A 1 186 ? -14.689 2.550 -8.179 1.00 80.56 186 MET A O 1
ATOM 1437 N N . LEU A 1 187 ? -15.14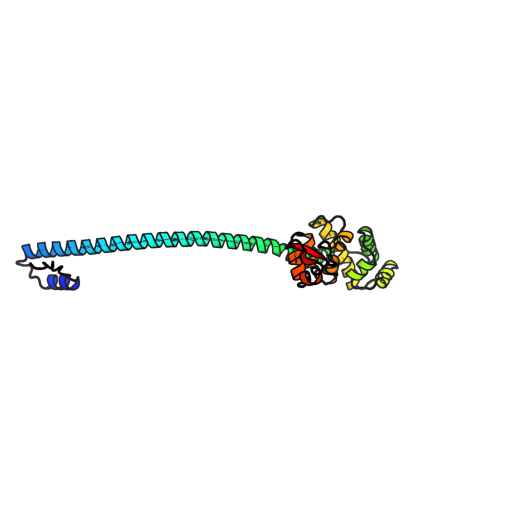9 0.372 -8.344 1.00 85.00 187 LEU A N 1
ATOM 1438 C CA . LEU A 1 187 ? -15.256 0.146 -6.891 1.00 85.00 187 LEU A CA 1
ATOM 1439 C C . LEU A 1 187 ? -13.954 -0.373 -6.262 1.00 85.00 187 LEU A C 1
ATOM 1441 O O . LEU A 1 187 ? -13.905 -0.700 -5.074 1.00 85.00 187 LEU A O 1
ATOM 1445 N N . VAL A 1 188 ? -12.896 -0.510 -7.060 1.00 91.06 188 VAL A N 1
ATOM 1446 C CA . VAL A 1 188 ? -11.597 -0.982 -6.585 1.00 91.06 188 VAL A CA 1
ATOM 1447 C C . VAL A 1 188 ? -10.828 0.191 -5.987 1.00 91.06 188 VAL A C 1
ATOM 1449 O O . VAL A 1 188 ? -10.463 1.133 -6.686 1.00 91.06 188 VAL A O 1
ATOM 1452 N N . THR A 1 189 ? -10.562 0.107 -4.688 1.00 95.25 189 THR A N 1
ATOM 1453 C CA . THR A 1 189 ? -9.789 1.099 -3.935 1.00 95.25 189 THR A CA 1
ATOM 1454 C C . THR A 1 189 ? -8.487 0.483 -3.412 1.00 95.25 189 THR A C 1
ATOM 1456 O O . THR A 1 189 ? -8.403 -0.745 -3.256 1.00 95.25 189 THR A O 1
ATOM 1459 N N . PRO A 1 190 ? -7.469 1.295 -3.078 1.00 96.50 190 PRO A N 1
ATOM 1460 C CA . PRO A 1 190 ? -6.254 0.791 -2.442 1.00 96.50 190 PRO A CA 1
ATOM 1461 C C . PRO A 1 190 ? -6.535 0.071 -1.110 1.00 96.50 190 PRO A C 1
ATOM 1463 O O . PRO A 1 190 ? -5.859 -0.910 -0.789 1.00 96.50 190 PRO A O 1
ATOM 1466 N N . MET A 1 191 ? -7.579 0.479 -0.372 1.00 97.12 191 MET A N 1
ATOM 1467 C CA . MET A 1 191 ? -8.067 -0.227 0.820 1.00 97.12 191 MET A CA 1
ATOM 1468 C C . MET A 1 191 ? -8.580 -1.633 0.496 1.00 97.12 191 MET A C 1
ATOM 1470 O O . MET A 1 191 ? -8.269 -2.575 1.223 1.00 97.12 191 MET A O 1
ATOM 1474 N N . LYS A 1 192 ? -9.333 -1.804 -0.601 1.00 95.50 192 LYS A N 1
ATOM 1475 C CA . LYS A 1 192 ? -9.829 -3.123 -1.033 1.00 95.50 192 LYS A CA 1
ATOM 1476 C C . LYS A 1 192 ? -8.665 -4.078 -1.320 1.00 95.50 192 LYS A C 1
ATOM 1478 O O . LYS A 1 192 ? -8.719 -5.238 -0.918 1.00 95.50 192 LYS A O 1
ATOM 1483 N N . MET A 1 193 ? -7.598 -3.586 -1.952 1.00 94.94 193 MET A N 1
ATOM 1484 C CA . MET A 1 193 ? -6.379 -4.368 -2.204 1.00 94.94 193 MET A CA 1
ATOM 1485 C C . MET A 1 193 ? -5.670 -4.754 -0.905 1.00 94.94 193 MET A C 1
ATOM 1487 O O . MET A 1 193 ? -5.293 -5.914 -0.734 1.00 94.94 193 MET A O 1
ATOM 1491 N N . TYR A 1 194 ? -5.558 -3.814 0.038 1.00 95.50 194 TYR A N 1
ATOM 1492 C CA . TYR A 1 194 ? -4.962 -4.066 1.348 1.00 95.50 194 TYR A CA 1
ATOM 1493 C C . TYR A 1 194 ? -5.720 -5.159 2.111 1.00 95.50 194 TYR A C 1
ATOM 1495 O O . TYR A 1 194 ? -5.114 -6.122 2.576 1.00 95.50 194 TYR A O 1
ATOM 1503 N N . ILE A 1 195 ? -7.052 -5.047 2.185 1.00 94.81 195 ILE A N 1
ATOM 1504 C CA . ILE A 1 195 ? -7.928 -6.021 2.858 1.00 94.81 195 ILE A CA 1
ATOM 1505 C C . ILE A 1 195 ? -7.821 -7.404 2.202 1.00 94.81 195 ILE A C 1
ATOM 1507 O O . ILE A 1 195 ? -7.828 -8.420 2.892 1.00 94.81 195 ILE A O 1
ATOM 1511 N N . ALA A 1 196 ? -7.666 -7.455 0.878 1.00 92.62 196 ALA A N 1
ATOM 1512 C CA . ALA A 1 196 ? -7.441 -8.694 0.137 1.00 92.62 196 ALA A CA 1
ATOM 1513 C C . ALA A 1 196 ? -6.032 -9.295 0.341 1.00 92.62 196 ALA A C 1
ATOM 1515 O O . ALA A 1 196 ? -5.696 -10.302 -0.281 1.00 92.62 196 ALA A O 1
ATOM 1516 N N . GLY A 1 197 ? -5.187 -8.685 1.179 1.00 90.56 197 GLY A N 1
ATOM 1517 C CA . GLY A 1 197 ? -3.812 -9.116 1.427 1.00 90.56 197 GLY A CA 1
ATOM 1518 C C . GLY A 1 197 ? -2.829 -8.742 0.315 1.00 90.56 197 GLY A C 1
ATOM 1519 O O . GLY A 1 197 ? -1.657 -9.102 0.401 1.00 90.56 197 GLY A O 1
ATOM 1520 N N . ARG A 1 198 ? -3.269 -7.990 -0.703 1.00 91.75 198 ARG A N 1
ATOM 1521 C CA . ARG A 1 198 ? -2.451 -7.509 -1.827 1.00 91.75 198 ARG A CA 1
ATOM 1522 C C . ARG A 1 198 ? -1.828 -6.149 -1.526 1.00 91.75 198 ARG A C 1
ATOM 1524 O O . ARG A 1 198 ? -1.983 -5.181 -2.268 1.00 91.75 198 ARG A O 1
ATOM 1531 N N . VAL A 1 199 ? -1.130 -6.077 -0.395 1.00 90.94 199 VAL A N 1
ATOM 1532 C CA . VAL A 1 199 ? -0.466 -4.850 0.075 1.00 90.94 199 VAL A CA 1
ATOM 1533 C C . VAL A 1 199 ? 0.651 -4.416 -0.879 1.00 90.94 199 VAL A C 1
ATOM 1535 O O . VAL A 1 199 ? 0.904 -3.225 -1.040 1.00 90.94 199 VAL A O 1
ATOM 1538 N N . ASP A 1 200 ? 1.266 -5.380 -1.563 1.00 89.50 200 ASP A N 1
ATOM 1539 C CA . ASP A 1 200 ? 2.191 -5.151 -2.670 1.00 89.50 200 ASP A CA 1
ATOM 1540 C C . ASP A 1 200 ? 1.562 -4.270 -3.761 1.00 89.50 200 ASP A C 1
ATOM 1542 O O . ASP A 1 200 ? 2.176 -3.299 -4.201 1.00 89.50 200 ASP A O 1
ATOM 1546 N N . LEU A 1 201 ? 0.306 -4.537 -4.133 1.00 90.81 201 LEU A N 1
ATOM 1547 C CA . LEU A 1 201 ? -0.418 -3.747 -5.128 1.00 90.81 201 LEU A CA 1
ATOM 1548 C C . LEU A 1 201 ? -0.830 -2.379 -4.592 1.00 90.81 201 LEU A C 1
ATOM 1550 O O . LEU A 1 201 ? -0.677 -1.389 -5.304 1.00 90.81 201 LEU A O 1
ATOM 1554 N N . THR A 1 202 ? -1.285 -2.301 -3.338 1.00 92.94 202 THR A N 1
ATOM 1555 C CA . THR A 1 202 ? -1.584 -1.022 -2.672 1.00 92.94 202 THR A CA 1
ATOM 1556 C C . THR A 1 202 ? -0.379 -0.079 -2.735 1.00 92.94 202 THR A C 1
ATOM 1558 O O . THR A 1 202 ? -0.511 1.086 -3.106 1.00 92.94 202 THR A O 1
ATOM 1561 N N . LEU A 1 203 ? 0.812 -0.588 -2.417 1.00 91.50 203 LEU A N 1
ATOM 1562 C CA . LEU A 1 203 ? 2.041 0.201 -2.404 1.00 91.50 203 LEU A CA 1
ATOM 1563 C C . LEU A 1 203 ? 2.580 0.479 -3.813 1.00 91.50 203 LEU A C 1
ATOM 1565 O O . LEU A 1 203 ? 3.052 1.582 -4.084 1.00 91.50 203 LEU A O 1
ATOM 1569 N N . ARG A 1 204 ? 2.441 -0.469 -4.747 1.00 89.00 204 ARG A N 1
ATOM 1570 C CA . ARG A 1 204 ? 2.777 -0.241 -6.159 1.00 89.00 204 ARG A CA 1
ATOM 1571 C C . ARG A 1 204 ? 1.911 0.855 -6.776 1.00 89.00 204 ARG A C 1
ATOM 1573 O O . ARG A 1 204 ? 2.427 1.664 -7.542 1.00 89.00 204 ARG A O 1
ATOM 1580 N N . PHE A 1 205 ? 0.628 0.918 -6.415 1.00 91.81 205 PHE A N 1
ATOM 1581 C CA . PHE A 1 205 ? -0.257 2.001 -6.841 1.00 91.81 205 PHE A CA 1
ATOM 1582 C C . PHE A 1 205 ? 0.199 3.360 -6.307 1.00 91.81 205 PHE A C 1
ATOM 1584 O O . PHE A 1 205 ? 0.200 4.330 -7.058 1.00 91.81 205 PHE A O 1
ATOM 1591 N N . ALA A 1 206 ? 0.626 3.428 -5.042 1.00 91.44 206 ALA A N 1
ATOM 1592 C CA . ALA A 1 206 ? 1.172 4.656 -4.467 1.00 91.44 206 ALA A CA 1
ATOM 1593 C C . ALA A 1 206 ? 2.447 5.118 -5.200 1.00 91.44 206 ALA A C 1
ATOM 1595 O O . ALA A 1 206 ? 2.602 6.304 -5.483 1.00 91.44 206 ALA A O 1
ATOM 1596 N N . ALA A 1 207 ? 3.327 4.178 -5.559 1.00 89.06 207 ALA A N 1
ATOM 1597 C CA . ALA A 1 207 ? 4.584 4.465 -6.246 1.00 89.06 207 ALA A CA 1
ATOM 1598 C C . ALA A 1 207 ? 4.412 4.848 -7.730 1.00 89.06 207 ALA A C 1
ATOM 1600 O O . ALA A 1 207 ? 5.152 5.690 -8.242 1.00 89.06 207 ALA A O 1
ATOM 1601 N N . ASP A 1 208 ? 3.472 4.217 -8.441 1.00 87.44 208 ASP A N 1
ATOM 1602 C CA . ASP A 1 208 ? 3.210 4.476 -9.860 1.00 87.44 208 ASP A CA 1
ATOM 1603 C C . ASP A 1 208 ? 1.710 4.390 -10.200 1.00 87.44 208 ASP A C 1
ATOM 1605 O O . ASP A 1 208 ? 1.249 3.389 -10.769 1.00 87.44 208 ASP A O 1
ATOM 1609 N N . PRO A 1 209 ? 0.938 5.465 -9.945 1.00 83.50 209 PRO A N 1
ATOM 1610 C CA . PRO A 1 209 ? -0.485 5.515 -10.283 1.00 83.50 209 PRO A CA 1
ATOM 1611 C C . PRO A 1 209 ? -0.774 5.316 -11.779 1.00 83.50 209 PRO A C 1
ATOM 1613 O O . PRO A 1 209 ? -1.873 4.917 -12.156 1.00 83.50 209 PRO A O 1
ATOM 1616 N N . LYS A 1 210 ? 0.208 5.554 -12.664 1.00 80.75 210 LYS A N 1
ATOM 1617 C CA . LYS A 1 210 ? 0.039 5.393 -14.120 1.00 80.75 210 LYS A CA 1
ATOM 1618 C C . LYS A 1 210 ? -0.016 3.923 -14.541 1.00 80.75 210 LYS A C 1
ATOM 1620 O O . LYS A 1 210 ? -0.458 3.624 -15.647 1.00 80.75 210 LYS A O 1
ATOM 1625 N N . SER A 1 211 ? 0.409 3.006 -13.672 1.00 80.56 211 SER A N 1
ATOM 1626 C CA . SER A 1 211 ? 0.367 1.558 -13.905 1.00 80.56 211 SER A CA 1
ATOM 1627 C C . SER A 1 211 ? -0.986 0.908 -13.570 1.00 80.56 211 SER A C 1
ATOM 1629 O O . SER A 1 211 ? -1.099 -0.316 -13.612 1.00 80.56 211 SER A O 1
ATOM 1631 N N . VAL A 1 212 ? -2.029 1.701 -13.282 1.00 86.94 212 VAL A N 1
ATOM 1632 C CA . VAL A 1 212 ? -3.332 1.222 -12.784 1.00 86.94 212 VAL A CA 1
ATOM 1633 C C . VAL A 1 212 ? -3.966 0.104 -13.617 1.00 86.94 212 VAL A C 1
ATOM 1635 O O . VAL A 1 212 ? -4.456 -0.861 -13.045 1.00 86.94 212 VAL A O 1
ATOM 1638 N N . ASN A 1 213 ? -3.887 0.153 -14.950 1.00 86.56 213 ASN A N 1
ATOM 1639 C CA . ASN A 1 213 ? -4.441 -0.908 -15.799 1.00 86.56 213 ASN A CA 1
ATOM 1640 C C . ASN A 1 213 ? -3.740 -2.255 -15.571 1.00 86.56 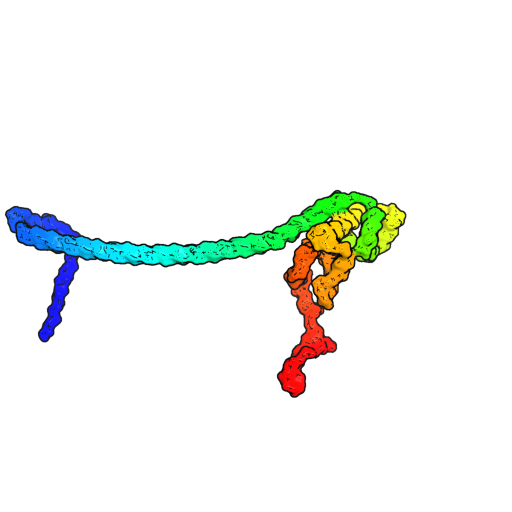213 ASN A C 1
ATOM 1642 O O . ASN A 1 213 ? -4.408 -3.271 -15.433 1.00 86.56 213 ASN A O 1
ATOM 1646 N N . GLN A 1 214 ? -2.405 -2.256 -15.488 1.00 85.50 214 GLN A N 1
ATOM 1647 C CA . GLN A 1 214 ? -1.619 -3.467 -15.216 1.00 85.50 214 GLN A CA 1
ATOM 1648 C C . GLN A 1 214 ? -1.875 -3.980 -13.799 1.00 85.50 214 GLN A C 1
ATOM 1650 O O . GLN A 1 214 ? -1.907 -5.181 -13.555 1.00 85.50 214 GLN A O 1
ATOM 1655 N N . LEU A 1 215 ? -2.074 -3.059 -12.855 1.00 89.88 215 LEU A N 1
ATOM 1656 C CA . LEU A 1 215 ? -2.445 -3.405 -11.496 1.00 89.88 215 LEU A CA 1
ATOM 1657 C C . LEU A 1 215 ? -3.816 -4.081 -11.432 1.00 89.88 215 LEU A C 1
ATOM 1659 O O . LEU A 1 215 ? -3.954 -5.084 -10.738 1.00 89.88 215 LEU A O 1
ATOM 1663 N N . LEU A 1 216 ? -4.811 -3.552 -12.142 1.00 89.56 216 LEU A N 1
ATOM 1664 C CA . LEU A 1 216 ? -6.149 -4.133 -12.178 1.00 89.56 216 LEU A CA 1
ATOM 1665 C C . LEU A 1 216 ? -6.152 -5.490 -12.888 1.00 89.56 216 LEU A C 1
ATOM 1667 O O . LEU A 1 216 ? -6.820 -6.402 -12.416 1.00 89.56 216 LEU A O 1
ATOM 1671 N N . ASP A 1 217 ? -5.337 -5.661 -13.932 1.00 89.56 217 ASP A N 1
ATOM 1672 C CA . ASP A 1 217 ? -5.136 -6.958 -14.601 1.00 89.56 217 ASP A CA 1
ATOM 1673 C C . ASP A 1 217 ? -4.637 -8.036 -13.641 1.00 89.56 217 ASP A C 1
ATOM 1675 O O . ASP A 1 217 ? -5.001 -9.203 -13.763 1.00 89.56 217 ASP A O 1
ATOM 1679 N N . GLU A 1 218 ? -3.814 -7.644 -12.673 1.00 89.62 218 GLU A N 1
ATOM 1680 C CA . GLU A 1 218 ? -3.267 -8.550 -11.672 1.00 89.62 218 GLU A CA 1
ATOM 1681 C C . GLU A 1 218 ? -4.199 -8.759 -10.469 1.00 89.62 218 GLU A C 1
ATOM 1683 O O . GLU A 1 218 ? -4.215 -9.841 -9.878 1.00 89.62 218 GLU A O 1
ATOM 1688 N N . PHE A 1 219 ? -4.950 -7.731 -10.072 1.00 91.44 219 PHE A N 1
ATOM 1689 C CA . PHE A 1 219 ? -5.846 -7.793 -8.917 1.00 91.44 219 PHE A CA 1
ATOM 1690 C C . PHE A 1 219 ? -7.179 -8.476 -9.239 1.00 91.44 219 PHE A C 1
ATOM 1692 O O . PHE A 1 219 ? -7.652 -9.313 -8.472 1.00 91.44 219 PHE A O 1
ATOM 1699 N N . GLU A 1 220 ? -7.790 -8.109 -10.360 1.00 86.75 220 GLU A N 1
ATOM 1700 C CA . GLU A 1 220 ? -9.131 -8.527 -10.760 1.00 86.75 220 GLU A CA 1
ATOM 1701 C C . GLU A 1 220 ? -9.149 -8.692 -12.290 1.00 86.75 220 GLU A C 1
ATOM 1703 O O . GLU A 1 220 ? -9.636 -7.811 -12.976 1.00 86.75 220 GLU A O 1
ATOM 1708 N N . PRO A 1 221 ? -8.617 -9.791 -12.866 1.00 85.81 221 PRO A N 1
ATOM 1709 C CA . PRO A 1 221 ? -8.364 -9.916 -14.314 1.00 85.81 221 PRO A CA 1
ATOM 1710 C C . PRO A 1 221 ? -9.572 -9.643 -15.227 1.00 85.81 221 PRO A C 1
ATOM 1712 O O . PRO A 1 221 ? -9.417 -9.173 -16.352 1.00 85.81 221 PRO A O 1
ATOM 1715 N N . GLU A 1 222 ? -10.779 -9.903 -14.722 1.00 82.50 222 GLU A N 1
ATOM 1716 C CA . GLU A 1 222 ? -12.055 -9.693 -15.416 1.00 82.50 222 GLU A CA 1
ATOM 1717 C C . GLU A 1 222 ? -12.639 -8.284 -15.216 1.00 82.50 222 GLU A C 1
ATOM 1719 O O . GLU A 1 222 ? -13.770 -8.015 -15.623 1.00 82.50 222 GLU A O 1
ATOM 1724 N N . TRP A 1 223 ? -11.888 -7.358 -14.610 1.00 82.56 223 TRP A N 1
ATOM 1725 C CA . TRP A 1 223 ? -12.354 -6.002 -14.317 1.00 82.56 223 TRP A CA 1
ATOM 1726 C C . TRP A 1 223 ? -12.823 -5.264 -15.571 1.00 82.56 223 TRP A C 1
ATOM 1728 O O . TRP A 1 223 ? -13.769 -4.486 -15.525 1.00 82.56 223 TRP A O 1
ATOM 1738 N N . ARG A 1 224 ? -12.212 -5.526 -16.729 1.00 78.88 224 ARG A N 1
ATOM 1739 C CA . ARG A 1 224 ? -12.686 -4.911 -17.970 1.00 78.88 224 ARG A CA 1
ATOM 1740 C C . ARG A 1 224 ? -14.081 -5.395 -18.315 1.00 78.88 224 ARG A C 1
ATOM 1742 O O . ARG A 1 224 ? -14.897 -4.581 -18.683 1.00 78.88 224 ARG A O 1
ATOM 1749 N N . THR A 1 225 ? -14.389 -6.670 -18.138 1.00 75.38 225 THR A N 1
ATOM 1750 C CA . THR A 1 225 ? -15.711 -7.218 -18.458 1.00 75.38 225 THR A CA 1
ATOM 1751 C C . THR A 1 225 ? -16.787 -6.685 -17.511 1.00 75.38 225 THR A C 1
ATOM 1753 O O . THR A 1 225 ? -17.869 -6.322 -17.948 1.00 75.38 225 THR A O 1
ATOM 1756 N N . TRP A 1 226 ? -16.495 -6.604 -16.211 1.00 68.56 226 TRP A N 1
ATOM 1757 C CA . TRP A 1 226 ? -17.504 -6.257 -15.201 1.00 68.56 226 TRP A CA 1
ATOM 1758 C C . TRP A 1 226 ? -17.888 -4.781 -15.165 1.00 68.56 226 TRP A C 1
ATOM 1760 O O . TRP A 1 226 ? -18.973 -4.464 -14.687 1.00 68.56 226 TRP A O 1
ATOM 1770 N N . TYR A 1 227 ? -17.013 -3.901 -15.652 1.00 64.75 227 TYR A N 1
ATOM 1771 C CA . TYR A 1 227 ? -17.207 -2.456 -15.560 1.00 64.75 227 TYR A CA 1
ATOM 1772 C C . TYR A 1 227 ? -17.238 -1.743 -16.938 1.00 64.75 227 TYR A C 1
ATOM 1774 O O . TYR A 1 227 ? -17.398 -0.529 -16.963 1.00 64.75 227 TYR A O 1
ATOM 1782 N N . HIS A 1 228 ? -17.116 -2.448 -18.086 1.00 58.69 228 HIS A N 1
ATOM 1783 C CA . HIS A 1 228 ? -17.272 -1.856 -19.443 1.00 58.69 228 HIS A CA 1
ATOM 1784 C C . HIS A 1 228 ? -18.644 -2.045 -20.115 1.00 58.69 228 HIS A C 1
ATOM 1786 O O . HIS A 1 228 ? -18.823 -1.556 -21.232 1.00 58.69 228 HIS A O 1
ATOM 1792 N N . ASP A 1 229 ? -19.604 -2.743 -19.513 1.00 54.25 229 ASP A N 1
ATOM 1793 C CA . ASP A 1 229 ? -20.798 -3.200 -20.247 1.00 54.25 229 ASP A CA 1
ATOM 1794 C C . ASP A 1 229 ? -21.894 -2.137 -20.492 1.00 54.25 229 ASP A C 1
ATOM 1796 O O . ASP A 1 229 ? -22.942 -2.460 -21.055 1.00 54.25 229 ASP A O 1
ATOM 1800 N N . ASP A 1 230 ? -21.654 -0.866 -20.160 1.00 58.19 230 ASP A N 1
ATOM 1801 C CA . ASP A 1 230 ? -22.706 0.158 -20.166 1.00 58.19 230 ASP A CA 1
ATOM 1802 C C . ASP A 1 230 ? -22.981 0.801 -21.531 1.00 58.19 230 ASP A C 1
ATOM 1804 O O . ASP A 1 230 ? -23.959 1.529 -21.641 1.00 58.19 230 ASP A O 1
ATOM 1808 N N . TYR A 1 231 ? -22.192 0.554 -22.587 1.00 61.12 231 TYR A N 1
ATOM 1809 C CA . TYR A 1 231 ? -22.389 1.222 -23.887 1.00 61.12 231 TYR A CA 1
ATOM 1810 C C . TYR A 1 231 ? -22.308 0.263 -25.081 1.00 61.12 231 TYR A C 1
ATOM 1812 O O . TYR A 1 231 ? -21.350 -0.494 -25.234 1.00 61.12 231 TYR A O 1
ATOM 1820 N N . GLU A 1 232 ? -23.286 0.343 -25.985 1.00 65.88 232 GLU A N 1
ATOM 1821 C CA . GLU A 1 232 ? -23.274 -0.304 -27.297 1.00 65.88 232 GLU A CA 1
ATOM 1822 C C . GLU A 1 232 ? -23.145 0.721 -28.434 1.00 65.88 232 GLU A C 1
ATOM 1824 O O . GLU A 1 232 ? -23.606 1.857 -28.341 1.00 65.88 232 GLU A O 1
ATOM 1829 N N . VAL A 1 233 ? -22.492 0.326 -29.532 1.00 73.12 233 VAL A N 1
ATOM 1830 C CA . VAL A 1 233 ? -22.447 1.141 -30.755 1.00 73.12 233 VAL A CA 1
ATOM 1831 C C . VAL A 1 233 ? -23.674 0.806 -31.594 1.00 73.12 233 VAL A C 1
ATOM 1833 O O . VAL A 1 233 ? -23.771 -0.286 -32.157 1.00 73.12 233 VAL A O 1
ATOM 1836 N N . HIS A 1 234 ? -24.593 1.758 -31.701 1.00 78.81 234 HIS A N 1
ATOM 1837 C CA . HIS A 1 234 ? -25.738 1.698 -32.596 1.00 78.81 234 HIS A CA 1
ATOM 1838 C C . HIS A 1 234 ? -25.446 2.486 -33.880 1.00 78.81 234 HIS A C 1
ATOM 1840 O O . HIS A 1 234 ? -24.690 3.456 -33.877 1.00 78.81 234 HIS A O 1
ATOM 1846 N N . ILE A 1 235 ? -26.031 2.073 -35.004 1.00 79.56 235 ILE A N 1
ATOM 1847 C CA . ILE A 1 235 ? -25.993 2.857 -36.241 1.00 79.56 235 ILE A CA 1
ATOM 1848 C C . ILE A 1 235 ? -27.281 3.667 -36.292 1.00 79.56 235 ILE A C 1
ATOM 1850 O O . ILE A 1 235 ? -28.347 3.090 -36.500 1.00 79.56 235 ILE A O 1
ATOM 1854 N N . ASP A 1 236 ? -27.168 4.979 -36.092 1.00 69.44 236 ASP A N 1
ATOM 1855 C CA . ASP A 1 236 ? -28.313 5.891 -36.131 1.00 69.44 236 ASP A CA 1
ATOM 1856 C C . ASP A 1 236 ? -28.932 5.936 -37.544 1.00 69.44 236 ASP A C 1
ATOM 1858 O O . ASP A 1 236 ? -28.329 5.482 -38.523 1.00 69.44 236 ASP A O 1
ATOM 1862 N N . GLY A 1 237 ? -30.134 6.502 -37.680 1.00 73.81 237 GLY A N 1
ATOM 1863 C CA . GLY A 1 237 ? -30.883 6.587 -38.940 1.00 73.81 237 GLY A CA 1
ATOM 1864 C C . GLY A 1 237 ? -30.120 7.250 -40.096 1.00 73.81 237 GLY A C 1
ATOM 1865 O O . GLY A 1 237 ? -30.422 6.988 -41.261 1.00 73.81 237 GLY A O 1
ATOM 1866 N N . ASP A 1 238 ? -29.087 8.032 -39.777 1.00 78.69 238 ASP A N 1
ATOM 1867 C CA . ASP A 1 238 ? -28.201 8.706 -40.730 1.00 78.69 238 ASP A CA 1
ATOM 1868 C C . ASP A 1 238 ? -26.993 7.845 -41.168 1.00 78.69 238 ASP A C 1
ATOM 1870 O O . ASP A 1 238 ? -26.156 8.289 -41.956 1.00 78.69 238 ASP A O 1
ATOM 1874 N N . GLY A 1 239 ? -26.877 6.607 -40.675 1.00 76.81 239 GLY A N 1
ATOM 1875 C CA . GLY A 1 239 ? -25.792 5.676 -41.008 1.00 76.81 239 GLY A CA 1
ATOM 1876 C C . GLY A 1 239 ? -24.472 5.941 -40.274 1.00 76.81 239 GLY A C 1
ATOM 1877 O O . GLY A 1 239 ? -23.458 5.318 -40.594 1.00 76.81 239 GLY A O 1
ATOM 1878 N N . VAL A 1 240 ? -24.467 6.854 -39.300 1.00 74.88 240 VAL A N 1
ATOM 1879 C CA . VAL A 1 240 ? -23.291 7.199 -38.492 1.00 74.88 240 VAL A CA 1
ATOM 1880 C C . VAL A 1 240 ? -23.272 6.339 -37.221 1.00 74.88 240 VAL A C 1
ATOM 1882 O O . VAL A 1 240 ? -24.309 6.208 -36.568 1.00 74.88 240 VAL A O 1
ATOM 1885 N N . PRO A 1 241 ? -22.117 5.761 -36.837 1.00 73.75 241 PRO A N 1
ATOM 1886 C CA . PRO A 1 241 ? -21.987 5.078 -35.556 1.00 73.75 241 PRO A CA 1
ATOM 1887 C C . PRO A 1 241 ? -22.178 6.059 -34.396 1.00 73.75 241 PRO A C 1
ATOM 1889 O O . PRO A 1 241 ? -21.454 7.050 -34.294 1.00 73.75 241 PRO A O 1
ATOM 1892 N N . ALA A 1 242 ? -23.124 5.759 -33.514 1.00 73.62 242 ALA A N 1
ATOM 1893 C CA . ALA A 1 242 ? -23.399 6.485 -32.284 1.00 73.62 242 ALA A CA 1
ATOM 1894 C C . ALA A 1 242 ? -23.265 5.540 -31.082 1.00 73.62 242 ALA A C 1
ATOM 1896 O O . ALA A 1 242 ? -23.582 4.355 -31.166 1.00 73.62 242 ALA A O 1
ATOM 1897 N N . LEU A 1 243 ? -22.767 6.062 -29.962 1.00 69.06 243 LEU A N 1
ATOM 1898 C CA . LEU A 1 243 ? -22.697 5.325 -28.700 1.00 69.06 243 LEU A CA 1
ATOM 1899 C C . LEU A 1 243 ? -24.025 5.492 -27.958 1.00 69.06 243 LEU A C 1
ATOM 1901 O O . LEU A 1 243 ? -24.483 6.619 -27.774 1.00 69.06 243 LEU A O 1
ATOM 1905 N N . GLN A 1 244 ? -24.624 4.384 -27.535 1.00 73.25 244 GLN A N 1
ATOM 1906 C CA . GLN A 1 244 ? -25.846 4.350 -26.741 1.00 73.25 244 GLN A CA 1
ATOM 1907 C C . GLN A 1 244 ? -25.595 3.568 -25.452 1.00 73.25 244 GLN A C 1
ATOM 1909 O O . GLN A 1 244 ? -24.966 2.515 -25.487 1.00 73.25 244 GLN A O 1
ATOM 1914 N N . GLU A 1 245 ? -26.101 4.068 -24.325 1.00 66.06 245 GLU A N 1
ATOM 1915 C CA . GLU A 1 245 ? -26.082 3.317 -23.068 1.00 66.06 245 GLU A CA 1
ATOM 1916 C C . GLU A 1 245 ? -26.966 2.060 -23.170 1.00 66.06 245 GLU A C 1
ATOM 1918 O O . GLU A 1 245 ? -28.123 2.141 -23.599 1.00 66.06 245 GLU A O 1
ATOM 1923 N N . ARG A 1 246 ? -26.443 0.896 -22.771 1.00 58.75 246 ARG A N 1
ATOM 1924 C CA . ARG A 1 246 ? -27.229 -0.335 -22.618 1.00 58.75 246 ARG A CA 1
ATOM 1925 C C . ARG A 1 246 ? -28.130 -0.184 -21.388 1.00 58.75 246 ARG A C 1
ATOM 1927 O O . ARG A 1 246 ? -27.638 -0.159 -20.267 1.00 58.75 246 ARG A O 1
ATOM 1934 N N . CYS A 1 247 ? -29.440 -0.052 -21.607 1.00 49.81 247 CYS A N 1
ATOM 1935 C CA . CYS A 1 247 ? -30.456 -0.072 -20.543 1.00 49.81 247 CYS A CA 1
ATOM 1936 C C . CYS A 1 247 ? -30.694 -1.477 -19.979 1.00 49.81 247 CYS A C 1
ATOM 1938 O O . CYS A 1 247 ? -30.691 -2.442 -20.781 1.00 49.81 247 CYS A O 1
#

Sequence (247 aa):
MAEDTDDVIVVTTADLIQTLRTTDFDNAGPKIEMTTHILFHAAAGVLEKQQAEIENLEAQNHELRRGVAERDVEISGLQAMLSAYEARNDRGIEVPAQLETWTAAQTGSAEALLDELWELGFSWVNVAHMVGVGAPTVARWRRGESPSQQELQGLARIVALCALVQQEFGIEHPAAWLETPVLPDMLVTPMKMYIAGRVDLTLRFAADPKSVNQLLDEFEPEWRTWYHDDYEVHIDGDGVPALQERC

pLDDT: mean 79.97, std 16.21, range [35.0, 97.38]

Secondary structure (DSSP, 8-state):
------------HHHHHHHHHH--GGG-HHHHHHHHHHHHHHHHHHHHHHHHHHHHHHHHHHHHHHHHHHHHHHHHHHHHHHHHHHHHHHHHHHHHHHHHHHHHH----HHHHHHHHHHTT--HHHHHHHHTS-HHHHHHHTTTPPPPHHHHHHHHHHHHHHHHHHHHH--S-HHHHHHS-SSTT----HHHHHHTT-HHHHHHHHH-GGGHHHHHHHH-TTHHHHHSTTEEEEE-TTS-EEEEE--

Foldseek 3Di:
DDPPDPPPPPCDPVNLVVVVVPDDPPPCVVVVVVSVVVVVVVVVVVVVVVVVVVVVVVVVVVVVVVVVVVVVVVVVVVVVVVVVVCVLCVVLVVLVVQLVVQLVVDDDFLLVLVVLVVVLPDDLCLLCLQLVHHSVVSVVSNVVDGDDPSSSSSSSSVVSLQVCLCPVLVPSRVRVQQCDDLDPQDRDGLSNCSSVVNVSLSVSCSVPSVCSVVSCCVVPVCRCVVRVQQWDFDQPPVRDTDIDGDD